Protein AF-A0A7Y3K4N2-F1 (afdb_monomer)

Sequence (250 aa):
MNIKLSQLIDRDLRQDAPDKVGKSSLRLAYEAMDRGELGEAKKIIEYARLEWQVVHDMYVNWSWSFFTYIATTYGEAELEKAMRSVLGSYYRARYDKVMAADIETQLQLTVEGLRGHLMGPRRQGEIEVTEEPDRYKLTLAPCGSGGVARQRVEGGHEPRPELFGYSQGPQSWTWGKARACYYCAHCAMVNEIMAIENYGHPMRVTEYPDNPNDPCVWYIYKDPKKIP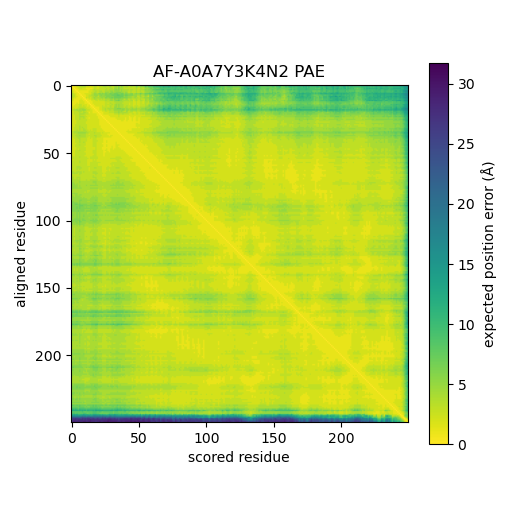AEYYHRVGKKAPPNAPGQEKTS

Mean predicted aligned error: 3.69 Å

pLDDT: mean 95.78, std 5.44, range [44.0, 98.81]

Secondary structure (DSSP, 8-state):
--EEEETTTTEEEE---HHHHTS-HHHHHHHHHHTT-HHHHHHHHHHHHHHHHHHHHHHHHHHHHHHHHHHHHH-HHHHHHHHHHHHHHHHHHHHHHHHTS-HHHHHHHHHHHHHTTT-STTSS---EEEE-SSEEEEEETT-TTHHHHHHHHHTT--S-GGGS-B-SS--GGGTT-TT-BTTTHHHIIIIIIHHHHHHSS-SSEEE--SSTTSPEEEEEESSGGGS-THHHHTTT-PPPTTSTT-----

Foldseek 3Di:
DDWDQDPVVRGIDDPDDPVPVPDQLQVVLVVCVVVVVNVVSVVSVVVNLVVLLVVLQVVLLVLQLVLLCCCVPPNPVSSVVVLCVPCVVCQCVPPVVLVPDALVSVVVVVLVVQCVLQFDPNSRSDWDWDDDPFKIKIWRQARSRVLVVCCCLVVVVDPCSSSWFFACAQALLQLRGGRHTSSCSSCSVRQAVVCCVPPVGGCWQWDDDPDSNGTIMIIHTNDRLAAAQSSQVSNPHGHDQNRPPRDNPD

Structure (mmCIF, N/CA/C/O backbone):
data_AF-A0A7Y3K4N2-F1
#
_entry.id   AF-A0A7Y3K4N2-F1
#
loop_
_atom_site.group_PDB
_atom_site.id
_atom_site.type_symbol
_atom_site.label_atom_id
_atom_site.label_alt_id
_atom_site.label_comp_id
_atom_site.label_asym_id
_atom_site.label_entity_id
_atom_site.label_seq_id
_atom_site.pdbx_PDB_ins_code
_atom_site.Cartn_x
_atom_site.Cartn_y
_atom_site.Cartn_z
_atom_site.occupancy
_atom_site.B_iso_or_equiv
_atom_site.auth_seq_id
_atom_site.auth_comp_id
_atom_site.auth_asym_id
_atom_site.auth_atom_id
_atom_site.pdbx_PDB_model_num
ATOM 1 N N . MET A 1 1 ? 20.332 -4.297 -23.825 1.00 87.44 1 MET A N 1
ATOM 2 C CA . MET A 1 1 ? 18.878 -4.042 -23.988 1.00 87.44 1 MET A CA 1
ATOM 3 C C . MET A 1 1 ? 18.684 -2.693 -24.678 1.00 87.44 1 MET A C 1
ATOM 5 O O . MET A 1 1 ? 19.385 -1.753 -24.328 1.00 87.44 1 MET A O 1
ATOM 9 N N . ASN A 1 2 ? 17.795 -2.567 -25.666 1.00 91.00 2 ASN A N 1
ATOM 10 C CA . ASN A 1 2 ? 17.572 -1.313 -26.396 1.00 91.00 2 ASN A CA 1
ATOM 11 C C . ASN A 1 2 ? 16.471 -0.469 -25.729 1.00 91.00 2 ASN A C 1
ATOM 13 O O . ASN A 1 2 ? 15.297 -0.596 -26.073 1.00 91.00 2 ASN A O 1
ATOM 17 N N . ILE A 1 3 ? 16.842 0.381 -24.767 1.00 89.75 3 ILE A N 1
ATOM 18 C CA . ILE A 1 3 ? 15.929 1.373 -24.171 1.00 89.75 3 ILE A CA 1
ATOM 19 C C . ILE A 1 3 ? 16.086 2.705 -24.898 1.00 89.75 3 ILE A C 1
ATOM 21 O O . ILE A 1 3 ? 17.206 3.200 -25.035 1.00 89.75 3 ILE A O 1
ATOM 25 N N . LYS A 1 4 ? 14.966 3.304 -25.303 1.00 92.06 4 LYS A N 1
ATOM 26 C CA . LYS A 1 4 ? 14.913 4.658 -25.861 1.00 92.06 4 LYS A CA 1
ATOM 27 C C . LYS A 1 4 ? 13.738 5.427 -25.266 1.00 92.06 4 LYS A C 1
ATOM 29 O O . LYS A 1 4 ? 12.693 4.830 -25.002 1.00 92.06 4 LYS A O 1
ATOM 34 N N . LEU A 1 5 ? 13.883 6.746 -25.146 1.00 91.69 5 LEU A N 1
ATOM 35 C CA . LEU A 1 5 ? 12.767 7.630 -24.824 1.00 91.69 5 LEU A CA 1
ATOM 36 C C . LEU A 1 5 ? 11.682 7.489 -25.900 1.00 91.69 5 LEU A C 1
ATOM 38 O O . LEU A 1 5 ? 11.940 7.680 -27.091 1.00 91.69 5 LEU A O 1
ATOM 42 N N . SER A 1 6 ? 10.470 7.140 -25.484 1.00 92.56 6 SER A N 1
ATOM 43 C CA . SER A 1 6 ? 9.310 7.064 -26.361 1.00 92.56 6 SER A CA 1
ATOM 44 C C . SER A 1 6 ? 8.526 8.365 -26.300 1.00 92.56 6 SER A C 1
ATOM 46 O O . SER A 1 6 ? 7.938 8.682 -25.272 1.00 92.56 6 SER A O 1
ATOM 48 N N . GLN A 1 7 ? 8.448 9.072 -27.428 1.00 94.00 7 GLN A N 1
ATOM 49 C CA . GLN A 1 7 ? 7.634 10.288 -27.565 1.00 94.00 7 GLN A CA 1
ATOM 50 C C . GLN A 1 7 ? 6.126 10.016 -27.397 1.00 94.00 7 GLN A C 1
ATOM 52 O O . GLN A 1 7 ? 5.364 10.927 -27.109 1.00 94.00 7 GLN A O 1
ATOM 57 N N . LEU A 1 8 ? 5.685 8.761 -27.569 1.00 90.44 8 LEU A N 1
ATOM 58 C CA . LEU A 1 8 ? 4.275 8.377 -27.447 1.00 90.44 8 LEU A CA 1
ATOM 59 C C . LEU A 1 8 ? 3.789 8.351 -25.993 1.00 90.44 8 LEU A C 1
ATOM 61 O O . LEU A 1 8 ? 2.638 8.670 -25.722 1.00 90.44 8 LEU A O 1
ATOM 65 N N . ILE A 1 9 ? 4.645 7.897 -25.078 1.00 87.69 9 ILE A N 1
ATOM 66 C CA . ILE A 1 9 ? 4.291 7.665 -23.667 1.00 87.69 9 ILE A CA 1
ATOM 67 C C . ILE A 1 9 ? 5.135 8.508 -22.707 1.00 87.69 9 ILE A C 1
ATOM 69 O O . ILE A 1 9 ? 5.075 8.284 -21.503 1.00 87.69 9 ILE A O 1
ATOM 73 N N . ASP A 1 10 ? 5.941 9.417 -23.261 1.00 87.38 10 ASP A N 1
ATOM 74 C CA . ASP A 1 10 ? 6.833 10.347 -22.564 1.00 87.38 10 ASP A CA 1
ATOM 75 C C . ASP A 1 10 ? 7.687 9.693 -21.464 1.00 87.38 10 ASP A C 1
ATOM 77 O O . ASP A 1 10 ? 7.844 10.186 -20.350 1.00 87.38 10 ASP A O 1
ATOM 81 N N . ARG A 1 11 ? 8.209 8.500 -21.767 1.00 87.69 11 ARG A N 1
ATOM 82 C CA . ARG A 1 11 ? 9.125 7.758 -20.894 1.00 87.69 11 ARG A CA 1
ATOM 83 C C . ARG A 1 11 ? 9.956 6.757 -21.675 1.00 87.69 11 ARG A C 1
ATOM 85 O O . ARG A 1 11 ? 9.657 6.431 -22.827 1.00 87.69 11 ARG A O 1
ATOM 92 N N . ASP A 1 12 ? 10.972 6.222 -21.015 1.00 89.81 12 ASP A N 1
ATOM 93 C CA . ASP A 1 12 ? 11.778 5.127 -21.537 1.00 89.81 12 ASP A CA 1
ATOM 94 C C . ASP A 1 12 ? 10.920 3.899 -21.876 1.00 89.81 12 ASP A C 1
ATOM 96 O O . ASP A 1 12 ? 10.087 3.437 -21.086 1.00 89.81 12 ASP A O 1
ATOM 100 N N . LEU A 1 13 ? 11.152 3.369 -23.076 1.00 92.19 13 LEU A N 1
ATOM 101 C CA . LEU A 1 13 ? 10.532 2.167 -23.611 1.00 92.19 13 LEU A CA 1
ATOM 102 C C . LEU A 1 13 ? 11.613 1.233 -24.146 1.00 92.19 13 LEU A C 1
ATOM 104 O O . LEU A 1 13 ? 12.496 1.626 -24.911 1.00 92.19 13 LEU A O 1
ATOM 108 N N . ARG A 1 14 ? 11.497 -0.038 -23.784 1.00 93.06 14 ARG A N 1
ATOM 109 C CA . ARG A 1 14 ? 12.273 -1.123 -24.365 1.00 93.06 14 ARG A CA 1
ATOM 110 C C . ARG A 1 14 ? 11.774 -1.419 -25.778 1.00 93.06 14 ARG A C 1
ATOM 112 O O . ARG A 1 14 ? 10.653 -1.873 -25.972 1.00 93.06 14 ARG A O 1
ATOM 119 N N . GLN A 1 15 ? 12.631 -1.155 -26.755 1.00 93.06 15 GLN A N 1
ATOM 120 C CA . GLN A 1 15 ? 12.375 -1.275 -28.192 1.00 93.06 15 GLN A CA 1
ATOM 121 C C . GLN A 1 15 ? 13.314 -2.318 -28.809 1.00 93.06 15 GLN A C 1
ATOM 123 O O . GLN A 1 15 ? 14.030 -2.060 -29.779 1.00 93.06 15 GLN A O 1
ATOM 128 N N . ASP A 1 16 ? 13.382 -3.487 -28.183 1.00 93.81 16 ASP A N 1
ATOM 129 C CA . ASP A 1 16 ? 14.158 -4.614 -28.693 1.00 93.81 16 ASP A CA 1
ATOM 130 C C . ASP A 1 16 ? 13.529 -5.200 -29.974 1.00 93.81 16 ASP A C 1
ATOM 132 O O . ASP A 1 16 ? 12.346 -5.003 -30.255 1.00 93.81 16 ASP A O 1
ATOM 136 N N . ALA A 1 17 ? 14.313 -5.967 -30.739 1.00 93.38 17 ALA A N 1
ATOM 137 C CA . ALA A 1 17 ? 13.801 -6.748 -31.866 1.00 93.38 17 ALA A CA 1
ATOM 138 C C . ALA A 1 17 ? 12.770 -7.805 -31.400 1.00 93.38 17 ALA A C 1
ATOM 140 O O . ALA A 1 17 ? 12.838 -8.242 -30.246 1.00 93.38 17 ALA A O 1
ATOM 141 N N . PRO A 1 18 ? 11.843 -8.265 -32.266 1.00 91.81 18 PRO A N 1
ATOM 142 C CA . PRO A 1 18 ? 10.775 -9.193 -31.877 1.00 91.81 18 PRO A CA 1
ATOM 143 C C . PRO A 1 18 ? 11.240 -10.479 -31.173 1.00 91.81 18 PRO A C 1
ATOM 145 O O . PRO A 1 18 ? 10.609 -10.920 -30.217 1.00 91.81 18 PRO A O 1
ATOM 148 N N . ASP A 1 19 ? 12.372 -11.057 -31.581 1.00 87.88 19 ASP A N 1
ATOM 149 C CA . ASP A 1 19 ? 12.941 -12.264 -30.962 1.00 87.88 19 ASP A CA 1
ATOM 150 C C . ASP A 1 19 ? 13.551 -12.003 -29.571 1.00 87.88 19 ASP A C 1
ATOM 152 O O . ASP A 1 19 ? 13.779 -12.931 -28.794 1.00 87.88 19 ASP A O 1
ATOM 156 N N . LYS A 1 20 ? 13.828 -10.736 -29.245 1.00 89.94 20 LYS A N 1
ATOM 157 C CA . LYS A 1 20 ? 14.421 -10.306 -27.973 1.00 89.94 20 LYS A CA 1
ATOM 158 C C . LYS A 1 20 ? 13.399 -9.698 -27.023 1.00 89.94 20 LYS A C 1
ATOM 160 O O . LYS A 1 20 ? 13.517 -9.911 -25.818 1.00 89.94 20 LYS A O 1
ATOM 165 N N . VAL A 1 21 ? 12.397 -8.978 -27.529 1.00 92.75 21 VAL A N 1
ATOM 166 C CA . VAL A 1 21 ? 11.427 -8.247 -26.696 1.00 92.75 21 VAL A CA 1
ATOM 167 C C . VAL A 1 21 ? 10.593 -9.183 -25.814 1.00 92.75 21 VAL A C 1
ATOM 169 O O . VAL A 1 21 ? 10.279 -8.829 -24.684 1.00 92.75 21 VAL A O 1
ATOM 172 N N . GLY A 1 22 ? 10.321 -10.413 -26.272 1.00 92.44 22 GLY A N 1
ATOM 173 C CA . GLY A 1 22 ? 9.600 -11.427 -25.491 1.00 92.44 22 GLY A CA 1
ATOM 174 C C . GLY A 1 22 ? 10.392 -12.020 -24.319 1.00 92.44 22 GLY A C 1
ATOM 175 O O . GLY A 1 22 ? 9.819 -12.656 -23.437 1.00 92.44 22 GLY A O 1
ATOM 176 N N . LYS A 1 23 ? 11.712 -11.816 -24.270 1.00 94.56 23 LYS A N 1
ATOM 177 C CA . LYS A 1 23 ? 12.545 -12.258 -23.148 1.00 94.56 23 LYS A CA 1
ATOM 178 C C . LYS A 1 23 ? 12.407 -11.273 -21.994 1.00 94.56 23 LYS A C 1
ATOM 180 O O . LYS A 1 23 ? 12.576 -10.076 -22.207 1.00 94.56 23 LYS A O 1
ATOM 185 N N . SER A 1 24 ? 12.131 -11.748 -20.780 1.00 95.00 24 SER A N 1
ATOM 186 C CA . SER A 1 24 ? 11.904 -10.859 -19.634 1.00 95.00 24 SER A CA 1
ATOM 187 C C . SER A 1 24 ? 13.135 -10.011 -19.295 1.00 95.00 24 SER A C 1
ATOM 189 O O . SER A 1 24 ? 14.277 -10.465 -19.411 1.00 95.00 24 SER A O 1
ATOM 191 N N . SER A 1 25 ? 12.899 -8.784 -18.827 1.00 96.12 25 SER A N 1
ATOM 192 C CA . SER A 1 25 ? 13.962 -7.869 -18.397 1.00 96.12 25 SER A CA 1
ATOM 193 C C . SER A 1 25 ? 14.797 -8.489 -17.267 1.00 96.12 25 SER A C 1
ATOM 195 O O . SER A 1 25 ? 16.021 -8.477 -17.333 1.00 96.12 25 SER A O 1
ATOM 197 N N . LEU A 1 26 ? 14.174 -9.177 -16.300 1.00 95.88 26 LEU A N 1
ATOM 198 C CA . LEU A 1 26 ? 14.904 -9.907 -15.250 1.00 95.88 26 LEU A CA 1
ATOM 199 C C . LEU A 1 26 ? 15.864 -10.966 -15.809 1.00 95.88 26 LEU A C 1
ATOM 201 O O . LEU A 1 26 ? 17.001 -11.069 -15.353 1.00 95.88 26 LEU A O 1
ATOM 205 N N . ARG A 1 27 ? 15.454 -11.726 -16.835 1.00 96.31 27 ARG A N 1
ATOM 206 C CA . ARG A 1 27 ? 16.342 -12.720 -17.450 1.00 96.31 27 ARG A CA 1
ATOM 207 C C . ARG A 1 27 ? 17.532 -12.057 -18.142 1.00 96.31 27 ARG A C 1
ATOM 209 O O . ARG A 1 27 ? 18.643 -12.568 -18.040 1.00 96.31 27 ARG A O 1
ATOM 216 N N . LEU A 1 28 ? 17.312 -10.934 -18.826 1.00 95.81 28 LEU A N 1
ATOM 217 C CA . LEU A 1 28 ? 18.399 -10.163 -19.432 1.00 95.81 28 LEU A CA 1
ATOM 218 C C . LEU A 1 28 ? 19.368 -9.610 -18.382 1.00 95.81 28 LEU A C 1
ATOM 220 O O . LEU A 1 28 ? 20.573 -9.600 -18.629 1.00 95.81 28 LEU A O 1
ATOM 224 N N . ALA A 1 29 ? 18.865 -9.187 -17.218 1.00 96.88 29 ALA A N 1
ATOM 225 C CA . ALA A 1 29 ? 19.705 -8.728 -16.118 1.00 96.88 29 ALA A CA 1
ATOM 226 C C . ALA A 1 29 ? 20.628 -9.842 -15.616 1.00 96.88 29 ALA A C 1
ATOM 228 O O . ALA A 1 29 ? 21.828 -9.612 -15.498 1.00 96.88 29 ALA A O 1
ATOM 229 N N . TYR A 1 30 ? 20.099 -11.049 -15.382 1.00 97.94 30 TYR A N 1
ATOM 230 C CA . TYR A 1 30 ? 20.921 -12.193 -14.973 1.00 97.94 30 TYR A CA 1
ATOM 231 C C . TYR A 1 30 ? 21.991 -12.527 -16.010 1.00 97.94 30 TYR A C 1
ATOM 233 O O . TYR A 1 30 ? 23.150 -12.694 -15.663 1.00 97.94 30 TYR A O 1
ATOM 241 N N . GLU A 1 31 ? 21.650 -12.512 -17.297 1.00 97.19 31 GLU A N 1
ATOM 242 C CA . GLU A 1 31 ? 22.637 -12.778 -18.346 1.00 97.19 31 GLU A CA 1
ATOM 243 C C . GLU A 1 31 ? 23.721 -11.703 -18.439 1.00 97.19 31 GLU A C 1
ATOM 245 O O . GLU A 1 31 ? 24.859 -12.013 -18.780 1.00 97.19 31 GLU A O 1
ATOM 250 N N . ALA A 1 32 ? 23.389 -10.440 -18.162 1.00 97.44 32 ALA A N 1
ATOM 251 C CA . ALA A 1 32 ? 24.389 -9.384 -18.044 1.00 97.44 32 ALA A CA 1
ATOM 252 C C . ALA A 1 32 ? 25.310 -9.621 -16.832 1.00 97.44 32 ALA A C 1
ATOM 254 O O . ALA A 1 32 ? 26.520 -9.446 -16.955 1.00 97.44 32 ALA A O 1
ATOM 255 N N . MET A 1 33 ? 24.775 -10.085 -15.694 1.00 98.25 33 MET A N 1
ATOM 256 C CA . MET A 1 33 ? 25.588 -10.468 -14.528 1.00 98.25 33 MET A CA 1
ATOM 257 C C . MET A 1 33 ? 26.526 -11.633 -14.846 1.00 98.25 33 MET A C 1
ATOM 259 O O . MET A 1 33 ? 27.709 -11.549 -14.526 1.00 98.25 33 MET A O 1
ATOM 263 N N . ASP A 1 34 ? 26.028 -12.666 -15.528 1.00 98.38 34 ASP A N 1
ATOM 264 C CA . ASP A 1 34 ? 26.814 -13.842 -15.923 1.00 98.38 34 ASP A CA 1
ATOM 265 C C . ASP A 1 34 ? 27.989 -13.464 -16.844 1.00 98.38 34 ASP A C 1
ATOM 267 O O . ASP A 1 34 ? 29.046 -14.091 -16.801 1.00 98.38 34 ASP A O 1
ATOM 271 N N . ARG A 1 35 ? 27.836 -12.406 -17.655 1.00 98.06 35 ARG A N 1
ATOM 272 C CA . ARG A 1 35 ? 28.911 -11.836 -18.490 1.00 98.06 35 ARG A CA 1
ATOM 273 C C . ARG A 1 35 ? 29.829 -10.851 -17.753 1.00 98.06 35 ARG A C 1
ATOM 275 O O . ARG A 1 35 ? 30.768 -10.339 -18.354 1.00 98.06 35 ARG A O 1
ATOM 282 N N . GLY A 1 36 ? 29.568 -10.549 -16.481 1.00 98.19 36 GLY A N 1
ATOM 283 C CA . GLY A 1 36 ? 30.303 -9.541 -15.706 1.00 98.19 36 GLY A CA 1
ATOM 284 C C . GLY A 1 36 ? 29.931 -8.086 -16.034 1.00 98.19 36 GLY A C 1
ATOM 285 O O . GLY A 1 36 ? 30.573 -7.154 -15.552 1.00 98.19 36 GLY A O 1
ATOM 286 N N . GLU A 1 37 ? 28.874 -7.856 -16.813 1.00 98.06 37 GLU A N 1
ATOM 287 C CA . GLU A 1 37 ? 28.403 -6.534 -17.247 1.00 98.06 37 GLU A CA 1
ATOM 288 C C . GLU A 1 37 ? 27.512 -5.877 -16.173 1.00 98.06 37 GLU A C 1
ATOM 290 O O . GLU A 1 37 ? 26.334 -5.582 -16.384 1.00 98.06 37 GLU A O 1
ATOM 295 N N . LEU A 1 38 ? 28.068 -5.633 -14.983 1.00 97.38 38 LEU A N 1
ATOM 296 C CA . LEU A 1 38 ? 27.296 -5.192 -13.810 1.00 97.38 38 LEU A CA 1
ATOM 297 C C . LEU A 1 38 ? 26.569 -3.850 -14.005 1.00 97.38 38 LEU A C 1
ATOM 299 O O . LEU A 1 38 ? 25.493 -3.646 -13.442 1.00 97.38 38 LEU A O 1
ATOM 303 N N . GLY A 1 39 ? 27.141 -2.930 -14.788 1.00 96.94 39 GLY A N 1
ATOM 304 C CA . GLY A 1 39 ? 26.506 -1.644 -15.099 1.00 96.94 39 GLY A CA 1
ATOM 305 C C . GLY A 1 39 ? 25.221 -1.809 -15.915 1.00 96.94 39 GLY A C 1
ATOM 306 O O . GLY A 1 39 ? 24.189 -1.234 -15.568 1.00 96.94 39 GLY A O 1
ATOM 307 N N . GLU A 1 40 ? 25.264 -2.657 -16.946 1.00 94.88 40 GLU A N 1
ATOM 308 C CA . GLU A 1 40 ? 24.093 -2.998 -17.763 1.00 94.88 40 GLU A CA 1
ATOM 309 C C . GLU A 1 40 ? 23.068 -3.776 -16.928 1.00 94.88 40 GLU A C 1
ATOM 311 O O . GLU A 1 40 ? 21.882 -3.450 -16.955 1.00 94.88 40 GLU A O 1
ATOM 316 N N . ALA A 1 41 ? 23.510 -4.730 -16.100 1.00 97.19 41 ALA A N 1
ATOM 317 C CA . ALA A 1 41 ? 22.622 -5.474 -15.207 1.00 97.19 41 ALA A CA 1
ATOM 318 C C . ALA A 1 41 ? 21.821 -4.548 -14.273 1.00 97.19 41 ALA A C 1
ATOM 320 O O . ALA A 1 41 ? 20.602 -4.683 -14.179 1.00 97.19 41 ALA A O 1
ATOM 321 N N . LYS A 1 42 ? 22.473 -3.566 -13.630 1.00 96.44 42 LYS A N 1
ATOM 322 C CA . LYS A 1 42 ? 21.798 -2.577 -12.766 1.00 96.44 42 LYS A CA 1
ATOM 323 C C . LYS A 1 42 ? 20.750 -1.766 -13.530 1.00 96.44 42 LYS A C 1
ATOM 325 O O . LYS A 1 42 ? 19.640 -1.591 -13.031 1.00 96.44 42 LYS A O 1
ATOM 330 N N . LYS A 1 43 ? 21.075 -1.316 -14.747 1.00 94.12 43 LYS A N 1
ATOM 331 C CA . LYS A 1 43 ? 20.138 -0.585 -15.613 1.00 94.12 43 LYS A CA 1
ATOM 332 C C . LYS A 1 43 ? 18.928 -1.445 -15.991 1.00 94.12 43 LYS A C 1
ATOM 334 O O . LYS A 1 43 ? 17.800 -0.963 -15.940 1.00 94.12 43 LYS A O 1
ATOM 339 N N . ILE A 1 44 ? 19.149 -2.715 -16.342 1.00 95.56 44 ILE A N 1
ATOM 340 C CA . ILE A 1 44 ? 18.068 -3.647 -16.687 1.00 95.56 44 ILE A CA 1
ATOM 341 C C . ILE A 1 44 ? 17.167 -3.929 -15.475 1.00 95.56 44 ILE A C 1
ATOM 343 O O . ILE A 1 44 ? 15.948 -3.954 -15.630 1.00 95.56 44 ILE A O 1
ATOM 347 N N . ILE A 1 45 ? 17.731 -4.118 -14.277 1.00 95.94 45 ILE A N 1
ATOM 348 C CA . ILE A 1 45 ? 16.947 -4.352 -13.050 1.00 95.94 45 ILE A CA 1
ATOM 349 C C . ILE A 1 45 ? 16.040 -3.162 -12.746 1.00 95.94 45 ILE A C 1
ATOM 351 O O . ILE A 1 45 ? 14.856 -3.353 -12.473 1.00 95.94 45 ILE A O 1
ATOM 355 N N . GLU A 1 46 ? 16.568 -1.941 -12.822 1.00 94.62 46 GLU A N 1
ATOM 356 C CA . GLU A 1 46 ? 15.761 -0.743 -12.583 1.00 94.62 46 GLU A CA 1
ATOM 357 C C . GLU A 1 46 ? 14.648 -0.602 -13.629 1.00 94.62 46 GLU A C 1
ATOM 359 O O . GLU A 1 46 ? 13.506 -0.302 -13.287 1.00 94.62 46 GLU A O 1
ATOM 364 N N . TYR A 1 47 ? 14.932 -0.916 -14.895 1.00 94.56 47 TYR A N 1
ATOM 365 C CA . TYR A 1 47 ? 13.897 -0.942 -15.925 1.00 94.56 47 TYR A CA 1
ATOM 366 C C . TYR A 1 47 ? 12.824 -2.011 -15.649 1.00 94.56 47 TYR A C 1
ATOM 368 O O . TYR A 1 47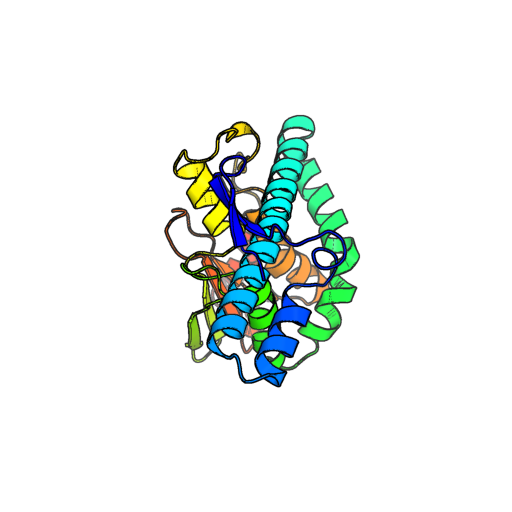 ? 11.636 -1.726 -15.771 1.00 94.56 47 TYR A O 1
ATOM 376 N N . ALA A 1 48 ? 13.208 -3.210 -15.197 1.00 95.25 48 ALA A N 1
ATOM 377 C CA . ALA A 1 48 ? 12.257 -4.251 -14.800 1.00 95.25 48 ALA A CA 1
ATOM 378 C C . ALA A 1 48 ? 11.353 -3.798 -13.635 1.00 95.25 48 ALA A C 1
ATOM 380 O O . ALA A 1 48 ? 10.155 -4.086 -13.623 1.00 95.25 48 ALA A O 1
ATOM 381 N N . ARG A 1 49 ? 11.902 -3.046 -12.671 1.00 95.25 49 ARG A N 1
ATOM 382 C CA . ARG A 1 49 ? 11.124 -2.431 -11.586 1.00 95.25 49 ARG A CA 1
ATOM 383 C C . ARG A 1 49 ? 10.145 -1.377 -12.117 1.00 95.25 49 ARG A C 1
ATOM 385 O O . ARG A 1 49 ? 9.004 -1.340 -11.668 1.00 95.25 49 ARG A O 1
ATOM 392 N N . LEU A 1 50 ? 10.550 -0.554 -13.087 1.00 93.62 50 LEU A N 1
ATOM 393 C CA . LEU A 1 50 ? 9.661 0.417 -13.743 1.00 93.62 50 LEU A CA 1
ATOM 394 C C . LEU A 1 50 ? 8.522 -0.266 -14.518 1.00 93.62 50 LEU A C 1
ATOM 396 O O . LEU A 1 50 ? 7.381 0.185 -14.437 1.00 93.62 50 LEU A O 1
ATOM 400 N N . GLU A 1 51 ? 8.794 -1.370 -15.222 1.00 94.06 51 GLU A N 1
ATOM 401 C CA . GLU A 1 51 ? 7.753 -2.187 -15.869 1.00 94.06 51 GLU A CA 1
ATOM 402 C C . GLU A 1 51 ? 6.726 -2.689 -14.849 1.00 94.06 51 GLU A C 1
ATOM 404 O O . GLU A 1 51 ? 5.517 -2.571 -15.063 1.00 94.06 51 GLU A O 1
ATOM 409 N N . TRP A 1 52 ? 7.203 -3.193 -13.710 1.00 95.69 52 TRP A N 1
ATOM 410 C CA . TRP A 1 52 ? 6.345 -3.607 -12.606 1.00 95.69 52 TRP A CA 1
ATOM 411 C C . TRP A 1 52 ? 5.533 -2.443 -12.029 1.00 95.69 52 TRP A C 1
ATOM 413 O O . TRP A 1 52 ? 4.325 -2.593 -11.837 1.00 95.69 52 TRP A O 1
ATOM 423 N N . GLN A 1 53 ? 6.149 -1.277 -11.815 1.00 95.94 53 GLN A N 1
ATOM 424 C CA . GLN A 1 53 ? 5.465 -0.088 -11.309 1.00 95.94 53 GLN A CA 1
ATOM 425 C C . GLN A 1 53 ? 4.288 0.328 -12.192 1.00 95.94 53 GLN A C 1
ATOM 427 O O . GLN A 1 53 ? 3.221 0.630 -11.665 1.00 95.94 53 GLN A O 1
ATOM 432 N N . VAL A 1 54 ? 4.441 0.292 -13.520 1.00 93.75 54 VAL A N 1
ATOM 433 C CA . VAL A 1 54 ? 3.351 0.627 -14.453 1.00 93.75 54 VAL A CA 1
ATOM 434 C C . VAL A 1 54 ? 2.136 -0.272 -14.225 1.00 93.75 54 VAL A C 1
ATOM 436 O O . VAL A 1 54 ? 1.012 0.215 -14.103 1.00 93.75 54 VAL A O 1
ATOM 439 N N . VAL A 1 55 ? 2.356 -1.585 -14.144 1.00 96.19 55 VAL A N 1
ATOM 440 C CA . VAL A 1 55 ? 1.273 -2.555 -13.943 1.00 96.19 55 VAL A CA 1
ATOM 441 C C . VAL A 1 55 ? 0.671 -2.412 -12.544 1.00 96.19 55 VAL A C 1
ATOM 443 O O . VAL A 1 55 ? -0.549 -2.384 -12.404 1.00 96.19 55 VAL A O 1
ATOM 446 N N . HIS A 1 56 ? 1.509 -2.272 -11.516 1.00 97.88 56 HIS A N 1
ATOM 447 C CA . HIS A 1 56 ? 1.077 -2.053 -10.138 1.00 97.88 56 HIS A CA 1
ATOM 448 C C . HIS A 1 56 ? 0.162 -0.824 -10.020 1.00 97.88 56 HIS A C 1
ATOM 450 O O . HIS A 1 56 ? -0.952 -0.932 -9.508 1.00 97.88 56 HIS A O 1
ATOM 456 N N . ASP A 1 57 ? 0.591 0.327 -10.542 1.00 97.12 57 ASP A N 1
ATOM 457 C CA . ASP A 1 57 ? -0.154 1.585 -10.427 1.00 97.12 57 ASP A CA 1
ATOM 458 C C . ASP A 1 57 ? -1.460 1.536 -11.231 1.00 97.12 57 ASP A C 1
ATOM 460 O O . ASP A 1 57 ? -2.482 2.074 -10.797 1.00 97.12 57 ASP A O 1
ATOM 464 N N . MET A 1 58 ? -1.479 0.804 -12.350 1.00 96.50 58 MET A N 1
ATOM 465 C CA . MET A 1 58 ? -2.710 0.509 -13.083 1.00 96.50 58 MET A CA 1
ATOM 466 C C . MET A 1 58 ? -3.708 -0.284 -12.229 1.00 96.50 58 MET A C 1
ATOM 468 O O . MET A 1 58 ? -4.884 0.071 -12.208 1.00 96.50 58 MET A O 1
ATOM 472 N N . TYR A 1 59 ? -3.267 -1.305 -11.487 1.00 98.00 59 TYR A N 1
ATOM 473 C CA . TYR A 1 59 ? -4.148 -2.076 -10.599 1.00 98.00 59 TYR A CA 1
ATOM 474 C C . TYR A 1 59 ? -4.645 -1.267 -9.396 1.00 98.00 59 TYR A C 1
ATOM 476 O O . TYR A 1 59 ? -5.806 -1.416 -9.008 1.00 98.00 59 TYR A O 1
ATOM 484 N N . VAL A 1 60 ? -3.816 -0.379 -8.837 1.00 98.06 60 VAL A N 1
ATOM 485 C CA . VAL A 1 60 ? -4.240 0.568 -7.789 1.00 98.06 60 VAL A CA 1
ATOM 486 C C . VAL A 1 60 ? -5.352 1.475 -8.320 1.00 98.06 60 VAL A C 1
ATOM 488 O O . VAL A 1 60 ? -6.419 1.575 -7.713 1.00 98.06 60 VAL A O 1
ATOM 491 N N . ASN A 1 61 ? -5.140 2.079 -9.491 1.00 97.75 61 ASN A N 1
ATOM 492 C CA . ASN A 1 61 ? -6.113 2.972 -10.121 1.00 97.75 61 ASN A CA 1
ATOM 493 C C . ASN A 1 61 ? -7.399 2.247 -10.515 1.00 97.75 61 ASN A C 1
ATOM 495 O O . ASN A 1 61 ? -8.500 2.760 -10.308 1.00 97.75 61 ASN A O 1
ATOM 499 N N . TRP A 1 62 ? -7.270 1.042 -11.061 1.00 98.25 62 TRP A N 1
ATOM 500 C CA . TRP A 1 62 ? -8.409 0.212 -11.419 1.00 98.25 62 TRP A CA 1
ATOM 501 C C . TRP A 1 62 ? -9.240 -0.146 -10.187 1.00 98.25 62 TRP A C 1
ATOM 503 O O . TRP A 1 62 ? -10.450 0.049 -10.194 1.00 98.25 62 TRP A O 1
ATOM 513 N N . SER A 1 63 ? -8.598 -0.553 -9.092 1.00 98.06 63 SER A N 1
ATOM 514 C CA . SER A 1 63 ? -9.293 -0.863 -7.838 1.00 98.06 63 SER A CA 1
ATOM 515 C C . SER A 1 63 ? -10.014 0.363 -7.268 1.00 98.06 63 SER A C 1
ATOM 517 O O . SER A 1 63 ? -11.183 0.276 -6.900 1.00 98.06 63 SER A O 1
ATOM 519 N N . TRP A 1 64 ? -9.354 1.527 -7.239 1.00 98.44 64 TRP A N 1
ATOM 520 C CA . TRP A 1 64 ? -9.977 2.759 -6.748 1.00 98.44 64 TRP A CA 1
ATOM 521 C C . TRP A 1 64 ? -11.164 3.183 -7.618 1.00 98.44 64 TRP A C 1
ATOM 523 O O . TRP A 1 64 ? -12.244 3.468 -7.099 1.00 98.44 64 TRP A O 1
ATOM 533 N N . SER A 1 65 ? -11.004 3.179 -8.940 1.00 98.50 65 SER A N 1
ATOM 534 C CA . SER A 1 65 ? -12.095 3.537 -9.851 1.00 98.50 65 SER A CA 1
ATOM 535 C C . SER A 1 65 ? -13.267 2.567 -9.779 1.00 98.50 65 SER A C 1
ATOM 537 O O . SER A 1 65 ? -14.416 3.002 -9.805 1.00 98.50 65 SER A O 1
ATOM 539 N N . PHE A 1 66 ? -13.008 1.275 -9.572 1.00 98.38 66 PHE A N 1
ATOM 540 C CA . PHE A 1 66 ? -14.063 0.288 -9.379 1.00 98.38 66 PHE A CA 1
ATOM 541 C C . PHE A 1 66 ? -14.838 0.525 -8.077 1.00 98.38 66 PHE A C 1
ATOM 543 O O . PHE A 1 66 ? -16.068 0.539 -8.084 1.00 98.38 66 PHE A O 1
ATOM 550 N N . PHE A 1 67 ? -14.143 0.801 -6.970 1.00 98.38 67 PHE A N 1
ATOM 551 C CA . PHE A 1 67 ? -14.800 1.164 -5.712 1.00 98.38 67 PHE A CA 1
ATOM 552 C C . PHE A 1 67 ? -15.590 2.468 -5.821 1.00 98.38 67 PHE A C 1
ATOM 554 O O . PHE A 1 67 ? -16.708 2.552 -5.318 1.00 98.38 67 PHE A O 1
ATOM 561 N N . THR A 1 68 ? -15.046 3.455 -6.533 1.00 98.62 68 THR A N 1
ATOM 562 C CA . THR A 1 68 ? -15.737 4.717 -6.818 1.00 98.62 68 THR A CA 1
ATOM 563 C C . THR A 1 68 ? -17.015 4.469 -7.601 1.00 98.62 68 THR A C 1
ATOM 565 O O . THR A 1 68 ? -18.064 4.941 -7.184 1.00 98.62 68 THR A O 1
ATOM 568 N N . TYR A 1 69 ? -16.950 3.682 -8.675 1.00 98.69 69 TYR A N 1
ATOM 569 C CA . TYR A 1 69 ? -18.114 3.321 -9.480 1.00 98.69 69 TYR A CA 1
ATOM 570 C C . TYR A 1 69 ? -19.205 2.642 -8.648 1.00 98.69 69 TYR A C 1
ATOM 572 O O . TYR A 1 69 ? -20.379 2.988 -8.775 1.00 98.69 69 TYR A O 1
ATOM 580 N N . ILE A 1 70 ? -18.835 1.702 -7.770 1.00 98.56 70 ILE A N 1
ATOM 581 C CA . ILE A 1 70 ? -19.809 1.033 -6.901 1.00 98.56 70 ILE A CA 1
ATOM 582 C C . ILE A 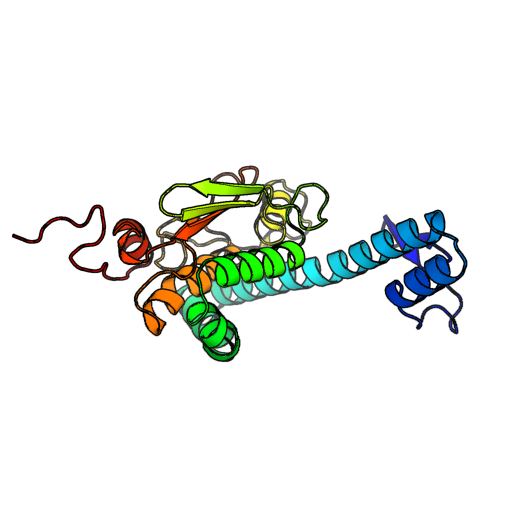1 70 ? -20.455 2.043 -5.951 1.00 98.56 70 ILE A C 1
ATOM 584 O O . ILE A 1 70 ? -21.679 2.095 -5.865 1.00 98.56 70 ILE A O 1
ATOM 588 N N . ALA A 1 71 ? -19.654 2.874 -5.280 1.00 98.25 71 ALA A N 1
ATOM 589 C CA . ALA A 1 71 ? -20.170 3.855 -4.334 1.00 98.25 71 ALA A CA 1
ATOM 590 C C . ALA A 1 71 ? -21.074 4.902 -4.996 1.00 98.25 71 ALA A C 1
ATOM 592 O O . ALA A 1 71 ? -22.094 5.273 -4.423 1.00 98.25 71 ALA A O 1
ATOM 593 N N . THR A 1 72 ? -20.732 5.375 -6.196 1.00 98.06 72 THR A N 1
ATOM 594 C CA . THR A 1 72 ? -21.524 6.391 -6.905 1.00 98.06 72 THR A CA 1
ATOM 595 C C . THR A 1 72 ? -22.794 5.819 -7.525 1.00 98.06 72 THR A C 1
ATOM 597 O O . THR A 1 72 ? -23.804 6.514 -7.571 1.00 98.06 72 THR A O 1
ATOM 600 N N . THR A 1 73 ? -22.764 4.565 -7.982 1.00 98.50 73 THR A N 1
ATOM 601 C CA . THR A 1 73 ? -23.899 3.935 -8.677 1.00 98.50 73 THR A CA 1
ATOM 602 C C . THR A 1 73 ? -24.870 3.262 -7.709 1.00 98.50 73 THR A C 1
ATOM 604 O O . THR A 1 73 ? -26.080 3.314 -7.913 1.00 98.50 73 THR A O 1
ATOM 607 N N . TYR A 1 74 ? -24.349 2.631 -6.655 1.00 98.44 74 TYR A N 1
ATOM 608 C CA . TYR A 1 74 ? -25.117 1.770 -5.749 1.00 98.44 74 TYR A CA 1
ATOM 609 C C . TYR A 1 74 ? -25.046 2.202 -4.277 1.00 98.44 74 TYR A C 1
ATOM 611 O O . TYR A 1 74 ? -25.743 1.638 -3.436 1.00 98.44 74 TYR A O 1
ATOM 619 N N . GLY A 1 75 ? -24.238 3.213 -3.953 1.00 98.25 75 GLY A N 1
ATOM 620 C CA . GLY A 1 75 ? -24.068 3.719 -2.595 1.00 98.25 75 GLY A CA 1
ATOM 621 C C . GLY A 1 75 ? -22.970 3.012 -1.794 1.00 98.25 75 GLY A C 1
ATOM 622 O O . GLY A 1 75 ? -22.508 1.914 -2.106 1.00 98.25 75 GLY A O 1
ATOM 623 N N . GLU A 1 76 ? -22.559 3.659 -0.704 1.00 98.06 76 GLU A N 1
ATOM 624 C CA . GLU A 1 76 ? -21.482 3.200 0.185 1.00 98.06 76 GLU A CA 1
ATOM 625 C C . GLU A 1 76 ? -21.779 1.866 0.890 1.00 98.06 76 GLU A C 1
ATOM 627 O O . GLU A 1 76 ? -20.861 1.093 1.159 1.00 98.06 76 GLU A O 1
ATOM 632 N N . ALA A 1 77 ? -23.054 1.560 1.148 1.00 97.69 77 ALA A N 1
ATOM 633 C CA . ALA A 1 77 ? -23.452 0.285 1.746 1.00 97.69 77 ALA A CA 1
ATOM 634 C C . ALA A 1 77 ? -23.169 -0.905 0.810 1.00 97.69 77 ALA A C 1
ATOM 636 O O . ALA A 1 77 ? -22.714 -1.958 1.258 1.00 97.69 77 ALA A O 1
ATOM 637 N N . GLU A 1 78 ? -23.395 -0.738 -0.497 1.00 98.38 78 GLU A N 1
ATOM 638 C CA . GLU A 1 78 ? -23.059 -1.761 -1.492 1.00 98.38 78 GLU A CA 1
ATOM 639 C C . GLU A 1 78 ? -21.549 -1.835 -1.736 1.00 98.38 78 GLU A C 1
ATOM 641 O O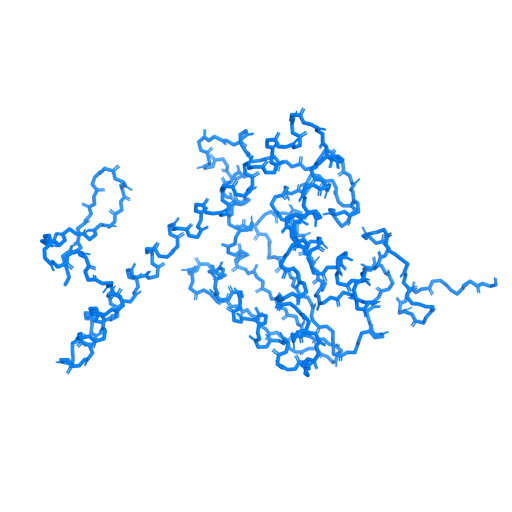 . GLU A 1 78 ? -21.015 -2.929 -1.932 1.00 98.38 78 GLU A O 1
ATOM 646 N N . LEU A 1 79 ? -20.829 -0.711 -1.624 1.00 98.19 79 LEU A N 1
ATOM 647 C CA . LEU A 1 79 ? -19.365 -0.727 -1.622 1.00 98.19 79 LEU A CA 1
ATOM 648 C C . LEU A 1 79 ? -18.813 -1.570 -0.464 1.00 98.19 79 LEU A C 1
ATOM 650 O O . LEU A 1 79 ? -17.943 -2.410 -0.695 1.00 98.19 79 LEU A O 1
ATOM 654 N N . GLU A 1 80 ? -19.316 -1.399 0.762 1.00 97.94 80 GLU A N 1
ATOM 655 C CA . GLU A 1 80 ? -18.863 -2.207 1.900 1.00 97.94 80 GLU A CA 1
ATOM 656 C C . GLU A 1 80 ? -19.105 -3.702 1.652 1.00 97.94 80 GLU A C 1
ATOM 658 O O . GLU A 1 80 ? -18.202 -4.519 1.854 1.00 97.94 80 GLU A O 1
ATOM 663 N N . LYS A 1 81 ? -20.297 -4.076 1.168 1.00 98.19 81 LYS A N 1
ATOM 664 C CA . LYS A 1 81 ? -20.616 -5.470 0.815 1.00 98.19 81 LYS A CA 1
ATOM 665 C C . LYS A 1 81 ? -19.658 -6.016 -0.243 1.00 98.19 81 LYS A C 1
ATOM 667 O O . LYS A 1 81 ? -19.154 -7.131 -0.090 1.00 98.19 81 LYS A O 1
ATOM 672 N N . ALA A 1 82 ? -19.365 -5.231 -1.279 1.00 97.62 82 ALA A N 1
ATOM 673 C CA . ALA A 1 82 ? -18.423 -5.610 -2.325 1.00 97.62 82 ALA A CA 1
ATOM 674 C C . ALA A 1 82 ? -17.005 -5.805 -1.770 1.00 97.62 82 ALA A C 1
ATOM 676 O O . ALA A 1 82 ? -16.390 -6.840 -2.030 1.00 97.62 82 ALA A O 1
ATOM 677 N N . MET A 1 83 ? -16.504 -4.872 -0.950 1.00 97.31 83 MET A N 1
ATOM 678 C CA . MET A 1 83 ? -15.210 -5.015 -0.272 1.00 97.31 83 MET A CA 1
ATOM 679 C C . MET A 1 83 ? -15.172 -6.283 0.578 1.00 97.31 83 MET A C 1
ATOM 681 O O . MET A 1 83 ? -14.219 -7.053 0.485 1.00 97.31 83 MET A O 1
ATOM 685 N N . ARG A 1 84 ? -16.221 -6.542 1.367 1.00 96.94 84 ARG A N 1
ATOM 686 C CA . ARG A 1 84 ? -16.305 -7.747 2.197 1.00 96.94 84 ARG A CA 1
ATOM 687 C C . ARG A 1 84 ? -16.248 -9.022 1.370 1.00 96.94 84 ARG A C 1
ATOM 689 O O . ARG A 1 84 ? -15.487 -9.924 1.705 1.00 96.94 84 ARG A O 1
ATOM 696 N N . SER A 1 85 ? -17.006 -9.082 0.281 1.00 96.94 85 SER A N 1
ATOM 697 C CA . SER A 1 85 ? -17.036 -10.252 -0.594 1.00 96.94 85 SER A CA 1
ATOM 698 C C . SER A 1 85 ? -15.694 -10.480 -1.291 1.00 96.94 85 SER A C 1
ATOM 700 O O . SER A 1 85 ? -15.161 -11.586 -1.255 1.00 96.94 85 SER A O 1
ATOM 702 N N . VAL A 1 86 ? -15.139 -9.446 -1.927 1.00 95.56 86 VAL A N 1
ATOM 703 C CA . VAL A 1 86 ? -13.934 -9.566 -2.763 1.00 95.56 86 VAL A CA 1
ATOM 704 C C . VAL A 1 86 ? -12.680 -9.752 -1.914 1.00 95.56 86 VAL A C 1
ATOM 706 O O . VAL A 1 86 ? -11.861 -10.614 -2.209 1.00 95.56 86 VAL A O 1
ATOM 709 N N . LEU A 1 87 ? -12.519 -8.974 -0.841 1.00 95.31 87 LEU A N 1
ATOM 710 C CA . LEU A 1 87 ? -11.353 -9.094 0.039 1.00 95.31 87 LEU A CA 1
ATOM 711 C C . LEU A 1 87 ? -11.459 -10.354 0.909 1.00 95.31 87 LEU A C 1
ATOM 713 O O . LEU A 1 87 ? -10.452 -11.004 1.185 1.00 95.31 87 LEU A O 1
ATOM 717 N N . GLY A 1 88 ? -12.684 -10.737 1.286 1.00 95.25 88 GLY A N 1
ATOM 718 C CA . GLY A 1 88 ? -12.972 -11.944 2.055 1.00 95.25 88 GLY A CA 1
ATOM 719 C C . GLY A 1 88 ? -12.693 -13.238 1.290 1.00 95.25 88 GLY A C 1
ATOM 720 O O . GLY A 1 88 ? -12.274 -14.218 1.906 1.00 95.25 88 GLY A O 1
ATOM 721 N N . SER A 1 89 ? -12.846 -13.249 -0.042 1.00 96.06 89 SER A N 1
ATOM 722 C CA . SER A 1 89 ? -12.725 -14.471 -0.856 1.00 96.06 89 SER A CA 1
ATOM 723 C C . SER A 1 89 ? -11.334 -15.108 -0.826 1.00 96.06 89 SER A C 1
ATOM 725 O O . SER A 1 89 ? -11.208 -16.309 -1.048 1.00 96.06 89 SER A O 1
ATOM 727 N N . TYR A 1 90 ? -10.288 -14.326 -0.549 1.00 93.06 90 TYR A N 1
ATOM 728 C CA . TYR A 1 90 ? -8.913 -14.816 -0.420 1.00 93.06 90 TYR A CA 1
ATOM 729 C C . TYR A 1 90 ? -8.347 -14.658 0.995 1.00 93.06 90 TYR A C 1
ATOM 731 O O . TYR A 1 90 ? -7.223 -15.095 1.250 1.00 93.06 90 TYR A O 1
ATOM 739 N N . TYR A 1 91 ? -9.088 -14.024 1.910 1.00 95.25 91 TYR A N 1
ATOM 740 C CA . TYR A 1 91 ? -8.545 -13.518 3.169 1.00 95.25 91 TYR A CA 1
ATOM 741 C C . TYR A 1 91 ? -7.858 -14.608 3.990 1.00 95.25 91 TYR A C 1
ATOM 743 O O . TYR A 1 91 ? -6.665 -14.520 4.274 1.00 95.25 91 TYR A O 1
ATOM 751 N N . ARG A 1 92 ? -8.591 -15.678 4.306 1.00 95.31 92 ARG A N 1
ATOM 752 C CA . ARG A 1 92 ? -8.078 -16.791 5.113 1.00 95.31 92 ARG A CA 1
ATOM 753 C C . ARG A 1 92 ? -6.961 -17.556 4.414 1.00 95.31 92 ARG A C 1
ATOM 755 O O . ARG A 1 92 ? -5.930 -17.836 5.016 1.00 95.31 92 ARG A O 1
ATOM 762 N N . ALA A 1 93 ? -7.114 -17.805 3.112 1.00 96.12 93 ALA A N 1
ATOM 763 C CA . ALA A 1 93 ? -6.080 -18.454 2.305 1.00 96.12 93 ALA A CA 1
ATOM 764 C C . ALA A 1 93 ? -4.750 -17.681 2.335 1.00 96.12 93 ALA A C 1
ATOM 766 O O . ALA A 1 93 ? -3.679 -18.288 2.311 1.00 96.12 93 ALA A O 1
ATOM 767 N N . ARG A 1 94 ? -4.817 -16.347 2.418 1.00 93.50 94 ARG A N 1
ATOM 768 C CA . ARG A 1 94 ? -3.647 -15.473 2.495 1.00 93.50 94 ARG A CA 1
ATOM 769 C C . ARG A 1 94 ? -3.106 -15.307 3.915 1.00 93.50 94 ARG A C 1
ATOM 771 O O . ARG A 1 94 ? -1.890 -15.275 4.076 1.00 93.50 94 ARG A O 1
ATOM 778 N N . TYR A 1 95 ? -3.972 -15.163 4.919 1.00 97.25 95 TYR A N 1
ATOM 779 C CA . TYR A 1 95 ? -3.572 -14.674 6.242 1.00 97.25 95 TYR A CA 1
ATOM 780 C C . TYR A 1 95 ? -3.621 -15.707 7.371 1.00 97.25 95 TYR A C 1
ATOM 782 O O . TYR A 1 95 ? -2.939 -15.470 8.363 1.00 97.25 95 TYR A O 1
ATOM 790 N N . ASP A 1 96 ? -4.288 -16.862 7.235 1.00 97.88 96 ASP A N 1
ATOM 791 C CA . ASP A 1 96 ? -4.344 -17.867 8.317 1.00 97.88 96 ASP A CA 1
ATOM 792 C C . ASP A 1 96 ? -2.922 -18.306 8.729 1.00 97.88 96 ASP A C 1
ATOM 794 O O . ASP A 1 96 ? -2.593 -18.356 9.912 1.00 97.88 96 ASP A O 1
ATOM 798 N N . LYS A 1 97 ? -2.034 -18.545 7.751 1.00 96.88 97 LYS A N 1
ATOM 799 C CA . LYS A 1 97 ? -0.628 -18.909 8.015 1.00 96.88 97 LYS A CA 1
ATOM 800 C C . LYS A 1 97 ? 0.211 -17.751 8.551 1.00 96.88 97 LYS A C 1
ATOM 802 O O . LYS A 1 97 ? 1.127 -17.990 9.326 1.00 96.88 97 LYS A O 1
ATOM 807 N N . VAL A 1 98 ? -0.086 -16.520 8.133 1.00 96.00 98 VAL A N 1
ATOM 808 C CA . VAL A 1 98 ? 0.615 -15.325 8.627 1.00 96.00 98 VAL A CA 1
ATOM 809 C C . VAL A 1 98 ? 0.280 -15.128 10.101 1.00 96.00 98 VAL A C 1
ATOM 811 O O . VAL A 1 98 ? 1.179 -15.024 10.920 1.00 96.00 98 VAL A O 1
ATOM 814 N N . MET A 1 99 ? -1.005 -15.154 10.449 1.00 96.69 99 MET A N 1
ATOM 815 C CA . MET A 1 99 ? -1.476 -14.925 11.816 1.00 96.69 99 MET A CA 1
ATOM 816 C C . MET A 1 99 ? -1.121 -16.058 12.783 1.00 96.69 99 MET A C 1
ATOM 818 O O . MET A 1 99 ? -1.050 -15.824 13.985 1.00 96.69 99 MET A O 1
ATOM 822 N N . ALA A 1 100 ? -0.883 -17.270 12.275 1.00 96.75 100 ALA A N 1
ATOM 823 C CA . ALA A 1 100 ? -0.383 -18.391 13.068 1.00 96.75 100 ALA A CA 1
ATOM 824 C C . ALA A 1 100 ? 1.142 -18.359 13.300 1.00 96.75 100 ALA A C 1
ATOM 826 O O . ALA A 1 100 ? 1.640 -19.128 14.121 1.00 96.75 100 ALA A O 1
ATOM 827 N N . ALA A 1 101 ? 1.885 -17.522 12.568 1.00 97.44 101 ALA A N 1
ATOM 828 C CA . ALA A 1 101 ? 3.331 -17.405 12.713 1.00 97.44 101 ALA A CA 1
ATOM 829 C C . ALA A 1 101 ? 3.717 -16.526 13.913 1.00 97.44 101 ALA A C 1
ATOM 831 O O . ALA A 1 101 ? 2.904 -15.757 14.433 1.00 97.44 101 ALA A O 1
ATOM 832 N N . ASP A 1 102 ? 4.978 -16.615 14.333 1.00 97.56 102 ASP A N 1
ATOM 833 C CA . ASP A 1 102 ? 5.544 -15.712 15.331 1.00 97.56 102 ASP A CA 1
ATOM 834 C C . ASP A 1 102 ? 5.569 -14.255 14.830 1.00 97.56 102 ASP A C 1
ATOM 836 O O . ASP A 1 102 ? 5.460 -13.971 13.632 1.00 97.56 102 ASP A O 1
ATOM 840 N N . ILE A 1 103 ? 5.706 -13.310 15.763 1.00 97.44 103 ILE A N 1
ATOM 841 C CA . ILE A 1 103 ? 5.584 -11.887 15.442 1.00 97.44 103 ILE A CA 1
ATOM 842 C C . ILE A 1 103 ? 6.677 -11.381 14.492 1.00 97.44 103 ILE A C 1
ATOM 844 O O . ILE A 1 103 ? 6.424 -10.486 13.684 1.00 97.44 103 ILE A O 1
ATOM 848 N N . GLU A 1 104 ? 7.879 -11.953 14.554 1.00 97.44 104 GLU A N 1
ATOM 849 C CA . GLU A 1 104 ? 8.975 -11.553 13.680 1.00 97.44 104 GLU A CA 1
ATOM 850 C C . GLU A 1 104 ? 8.678 -1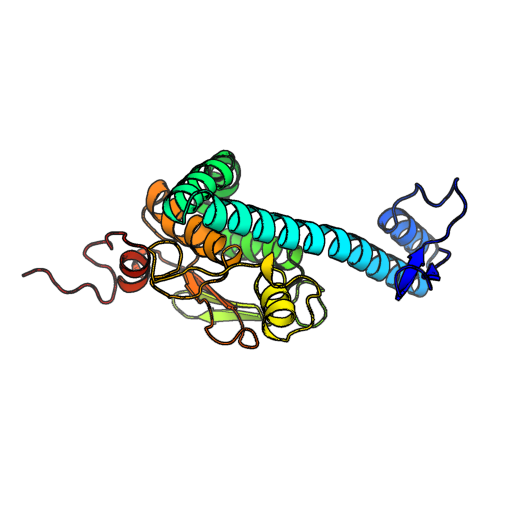1.990 12.243 1.00 97.44 104 GLU A C 1
ATOM 852 O O . GLU A 1 104 ? 8.763 -11.180 11.317 1.00 97.44 104 GLU A O 1
ATOM 857 N N . THR A 1 105 ? 8.209 -13.223 12.054 1.00 98.12 105 THR A N 1
ATOM 858 C CA . THR A 1 105 ? 7.742 -13.706 10.749 1.00 98.12 105 THR A CA 1
ATOM 859 C C . THR A 1 105 ? 6.582 -12.855 10.219 1.00 98.12 105 THR A C 1
ATOM 861 O O . THR A 1 105 ? 6.561 -12.489 9.038 1.00 98.12 105 THR A O 1
ATOM 864 N N . GLN A 1 106 ? 5.630 -12.464 11.075 1.00 98.06 106 GLN A N 1
ATOM 865 C CA . GLN A 1 106 ? 4.543 -11.554 10.689 1.00 98.06 106 GLN A CA 1
ATOM 866 C C . GLN A 1 106 ? 5.062 -10.192 10.211 1.00 98.06 106 GLN A C 1
ATOM 868 O O . GLN A 1 106 ? 4.581 -9.671 9.196 1.00 98.06 106 GLN A O 1
ATOM 873 N N . LEU A 1 107 ? 6.053 -9.619 10.902 1.00 98.44 107 LEU A N 1
ATOM 874 C CA . LEU A 1 107 ? 6.728 -8.393 10.482 1.00 98.44 107 LEU A CA 1
ATOM 875 C C . LEU A 1 107 ? 7.402 -8.587 9.119 1.00 98.44 107 LEU A C 1
ATOM 877 O O . LEU A 1 107 ? 7.133 -7.819 8.197 1.00 98.44 107 LEU A O 1
ATOM 881 N N . GLN A 1 108 ? 8.223 -9.624 8.960 1.00 98.12 108 GLN A N 1
ATOM 882 C CA . GLN A 1 108 ? 8.983 -9.883 7.734 1.00 98.12 108 GLN A CA 1
ATOM 883 C C . GLN A 1 108 ? 8.070 -10.045 6.510 1.00 98.12 108 GLN A C 1
ATOM 885 O O . GLN A 1 108 ? 8.297 -9.384 5.493 1.00 98.12 108 GLN A O 1
ATOM 890 N N . LEU A 1 109 ? 6.996 -10.835 6.622 1.00 97.50 109 LEU A N 1
ATOM 891 C CA . LEU A 1 109 ? 6.005 -11.020 5.552 1.00 97.50 109 LEU A CA 1
ATOM 892 C C . LEU A 1 109 ? 5.223 -9.733 5.256 1.00 97.50 109 LEU A C 1
ATOM 894 O O . LEU A 1 109 ? 4.883 -9.454 4.104 1.00 97.50 109 LEU A O 1
ATOM 898 N N . THR A 1 110 ? 4.956 -8.917 6.280 1.00 97.44 110 THR A N 1
ATOM 899 C CA . THR A 1 110 ? 4.337 -7.598 6.088 1.00 97.44 110 THR A CA 1
ATOM 900 C C . THR A 1 110 ? 5.252 -6.676 5.288 1.00 97.44 110 THR A C 1
ATOM 902 O O . THR A 1 110 ? 4.818 -6.093 4.294 1.00 97.44 110 THR A O 1
ATOM 905 N N . VAL A 1 111 ? 6.520 -6.559 5.688 1.00 98.00 111 VAL A N 1
ATOM 906 C CA . VAL A 1 111 ? 7.503 -5.705 5.009 1.00 98.00 111 VAL A CA 1
ATOM 907 C C . VAL A 1 111 ? 7.777 -6.226 3.595 1.00 98.00 111 VAL A C 1
ATOM 909 O O . VAL A 1 111 ? 7.911 -5.424 2.677 1.00 98.00 111 VAL A O 1
ATOM 912 N N . GLU A 1 112 ? 7.786 -7.542 3.368 1.00 97.31 112 GLU A N 1
ATOM 913 C CA . GLU A 1 112 ? 7.877 -8.124 2.023 1.00 97.31 112 GLU A CA 1
ATOM 914 C C . GLU A 1 112 ? 6.736 -7.673 1.112 1.00 97.31 112 GLU A C 1
ATOM 916 O O . GLU A 1 112 ? 6.988 -7.152 0.023 1.00 97.31 112 GLU A O 1
ATOM 921 N N . GLY A 1 113 ? 5.490 -7.796 1.574 1.00 95.81 113 GLY A N 1
ATOM 922 C CA . GLY A 1 113 ? 4.331 -7.331 0.815 1.00 95.81 113 GLY A CA 1
ATOM 923 C C . GLY A 1 113 ? 4.378 -5.826 0.537 1.00 95.81 113 GLY A C 1
ATOM 924 O O . GLY A 1 113 ? 4.037 -5.388 -0.559 1.00 95.81 113 GLY A O 1
ATOM 925 N N . LEU A 1 114 ? 4.847 -5.030 1.501 1.00 97.06 114 LEU A N 1
ATOM 926 C CA . LEU A 1 114 ? 4.991 -3.583 1.348 1.00 97.06 114 LEU A CA 1
ATOM 927 C C . LEU A 1 114 ? 6.128 -3.197 0.387 1.00 97.06 114 LEU A C 1
ATOM 929 O O . LEU A 1 114 ? 5.937 -2.280 -0.409 1.00 97.06 114 LEU A O 1
ATOM 933 N N . ARG A 1 115 ? 7.260 -3.920 0.360 1.00 96.44 115 ARG A N 1
ATOM 934 C CA . ARG A 1 115 ? 8.275 -3.772 -0.705 1.00 96.44 115 ARG A CA 1
ATOM 935 C C . ARG A 1 115 ? 7.634 -3.998 -2.076 1.00 96.44 115 ARG A C 1
ATOM 937 O O . ARG A 1 115 ? 7.847 -3.215 -2.998 1.00 96.44 115 ARG A O 1
ATOM 944 N N . GLY A 1 116 ? 6.765 -5.009 -2.146 1.00 95.56 116 GLY A N 1
ATOM 945 C CA . GLY A 1 116 ? 5.872 -5.321 -3.264 1.00 95.56 116 GLY A CA 1
ATOM 946 C C . GLY A 1 116 ? 4.938 -4.182 -3.711 1.00 95.56 116 GLY A C 1
ATOM 947 O O . GLY A 1 116 ? 4.462 -4.149 -4.842 1.00 95.56 116 GLY A O 1
ATOM 948 N N . HIS A 1 117 ? 4.662 -3.228 -2.830 1.00 96.31 117 HIS A N 1
ATOM 949 C CA . HIS A 1 117 ? 3.810 -2.075 -3.107 1.00 96.31 117 HIS A CA 1
ATOM 950 C C . HIS A 1 117 ? 4.607 -0.789 -3.352 1.00 96.31 117 HIS A C 1
ATOM 952 O O . HIS A 1 117 ? 4.030 0.298 -3.333 1.00 96.31 117 HIS A O 1
ATOM 958 N N . LEU A 1 118 ? 5.920 -0.896 -3.602 1.00 97.50 118 LEU A N 1
ATOM 959 C CA . LEU A 1 118 ? 6.764 0.212 -4.060 1.00 97.50 118 LEU A CA 1
ATOM 960 C C . LEU A 1 118 ? 6.728 1.417 -3.105 1.00 97.50 118 LEU A C 1
ATOM 962 O O . LEU A 1 118 ? 6.630 2.566 -3.541 1.00 97.50 118 LEU A O 1
ATOM 966 N N . MET A 1 119 ? 6.756 1.149 -1.796 1.00 97.69 119 MET A N 1
ATOM 967 C CA . MET A 1 119 ? 6.870 2.181 -0.758 1.00 97.69 119 MET A CA 1
ATOM 968 C C . MET A 1 119 ? 8.082 3.088 -0.997 1.00 97.69 119 MET A C 1
ATOM 970 O O . MET A 1 119 ? 9.027 2.715 -1.700 1.00 97.69 119 MET A O 1
ATOM 974 N N . GLY A 1 120 ? 8.051 4.264 -0.377 1.00 96.75 120 GLY A N 1
ATOM 975 C CA . GLY A 1 120 ? 9.184 5.176 -0.378 1.00 96.75 120 GLY A CA 1
ATOM 976 C C . GLY A 1 120 ? 9.214 6.105 -1.594 1.00 96.75 120 GLY A C 1
ATOM 977 O O . GLY A 1 120 ? 8.576 5.849 -2.621 1.00 96.75 120 GLY A O 1
ATOM 978 N N . PRO A 1 121 ? 9.965 7.215 -1.504 1.00 95.06 121 PRO A N 1
ATOM 979 C CA . PRO A 1 121 ? 9.936 8.276 -2.510 1.00 95.06 121 PRO A CA 1
ATOM 980 C C . PRO A 1 121 ? 10.558 7.836 -3.839 1.00 95.06 121 PRO A C 1
ATOM 982 O O . PRO A 1 121 ? 10.187 8.336 -4.896 1.00 95.06 121 PRO A O 1
ATOM 985 N N . ARG A 1 122 ? 11.483 6.868 -3.801 1.00 94.75 122 ARG A N 1
ATOM 986 C CA . ARG A 1 122 ? 12.094 6.281 -5.000 1.00 94.75 122 ARG A CA 1
ATOM 987 C C . ARG A 1 122 ? 11.256 5.169 -5.614 1.00 94.75 122 ARG A C 1
ATOM 989 O O . ARG A 1 122 ? 11.606 4.682 -6.685 1.00 94.75 122 ARG A O 1
ATOM 996 N N . ARG A 1 123 ? 10.157 4.770 -4.961 1.00 95.81 123 ARG A N 1
ATOM 997 C CA . ARG A 1 123 ? 9.291 3.675 -5.410 1.00 95.81 123 ARG A CA 1
ATOM 998 C C . ARG A 1 123 ? 10.057 2.348 -5.508 1.00 95.81 123 ARG A C 1
ATOM 1000 O O . ARG A 1 123 ? 9.766 1.541 -6.389 1.00 95.81 123 ARG A O 1
ATOM 1007 N N . GLN A 1 124 ? 11.053 2.118 -4.647 1.00 95.56 124 GLN A N 1
ATOM 1008 C CA . GLN A 1 124 ? 11.854 0.884 -4.639 1.00 95.56 124 GLN A CA 1
ATOM 1009 C C . GLN A 1 124 ? 11.516 -0.029 -3.453 1.00 95.56 124 GLN A C 1
ATOM 1011 O O . GLN A 1 124 ? 12.166 -1.055 -3.260 1.00 95.56 124 GLN A O 1
ATOM 1016 N N . GLY A 1 125 ? 10.463 0.293 -2.694 1.00 96.31 125 GLY A N 1
ATOM 1017 C CA . GLY A 1 125 ? 9.993 -0.528 -1.583 1.00 96.31 125 GLY A CA 1
ATOM 1018 C C . GLY A 1 125 ? 10.624 -0.156 -0.245 1.00 96.31 125 GLY A C 1
ATOM 1019 O O . GLY A 1 125 ? 10.615 -0.970 0.674 1.00 96.31 125 GLY A O 1
ATOM 1020 N N . GLU A 1 126 ? 11.189 1.045 -0.117 1.00 95.75 126 GLU A N 1
ATOM 1021 C CA . GLU A 1 126 ? 11.807 1.488 1.127 1.00 95.75 126 GLU A CA 1
ATOM 1022 C C . GLU A 1 126 ? 10.766 1.747 2.213 1.00 95.75 126 GLU A C 1
ATOM 1024 O O . GLU A 1 126 ? 9.785 2.463 2.010 1.00 95.75 126 GLU A O 1
ATOM 1029 N N . ILE A 1 127 ? 11.002 1.154 3.380 1.00 96.69 127 ILE A N 1
ATOM 1030 C CA . ILE A 1 127 ? 10.134 1.246 4.550 1.00 96.69 127 ILE A CA 1
ATOM 1031 C C . ILE A 1 127 ? 11.039 1.488 5.748 1.00 96.69 127 ILE A C 1
ATOM 1033 O O . ILE A 1 127 ? 11.982 0.729 5.975 1.00 96.69 127 ILE A O 1
ATOM 1037 N N . GLU A 1 128 ? 10.746 2.527 6.518 1.00 98.00 128 GLU A N 1
ATOM 1038 C CA . GLU A 1 128 ? 11.360 2.699 7.829 1.00 98.00 128 GLU A CA 1
ATOM 1039 C C . GLU A 1 128 ? 10.612 1.817 8.830 1.00 98.00 128 GLU A C 1
ATOM 1041 O O . GLU A 1 128 ? 9.383 1.881 8.929 1.00 98.00 128 GLU A O 1
ATOM 1046 N N . VAL A 1 129 ? 11.358 0.979 9.550 1.00 98.44 129 VAL A N 1
ATOM 1047 C CA . VAL A 1 129 ? 10.826 0.106 10.596 1.00 98.44 129 VAL A CA 1
ATOM 1048 C C . VAL A 1 129 ? 11.516 0.457 11.904 1.00 98.44 129 VAL A C 1
ATOM 1050 O O . VAL A 1 129 ? 12.731 0.311 12.021 1.00 98.44 129 VAL A O 1
ATOM 1053 N N . THR A 1 130 ? 10.728 0.876 12.888 1.00 98.44 130 THR A N 1
ATOM 1054 C CA . THR A 1 130 ? 11.202 1.173 14.240 1.00 98.44 130 THR A CA 1
ATOM 1055 C C . THR A 1 130 ? 10.607 0.165 15.205 1.00 98.44 130 THR A C 1
ATOM 1057 O O . THR A 1 130 ? 9.393 -0.045 15.236 1.00 98.44 130 THR A O 1
ATOM 1060 N N . GLU A 1 131 ? 11.461 -0.473 15.995 1.00 98.50 131 GLU A N 1
ATOM 1061 C CA . GLU A 1 131 ? 11.027 -1.344 17.078 1.00 98.50 131 GLU A CA 1
ATOM 1062 C C . GLU A 1 131 ? 10.767 -0.522 18.344 1.00 98.50 131 GLU A C 1
ATOM 1064 O O . GLU A 1 131 ? 11.653 0.147 18.871 1.00 98.50 131 GLU A O 1
ATOM 1069 N N . GLU A 1 132 ? 9.535 -0.584 18.836 1.00 98.12 132 GLU A N 1
ATOM 1070 C CA . GLU A 1 132 ? 9.103 -0.029 20.116 1.00 98.12 132 GLU A CA 1
ATOM 1071 C C . GLU A 1 132 ? 8.928 -1.183 21.133 1.00 98.12 132 GLU A C 1
ATOM 1073 O O . GLU A 1 132 ? 8.893 -2.362 20.746 1.00 98.12 132 GLU A O 1
ATOM 1078 N N . PRO A 1 133 ? 8.830 -0.906 22.450 1.00 97.88 133 PRO A N 1
ATOM 1079 C CA . PRO A 1 133 ? 8.724 -1.963 23.460 1.00 97.88 133 PRO A CA 1
ATOM 1080 C C . PRO A 1 133 ? 7.567 -2.946 23.227 1.00 97.88 133 PRO A C 1
ATOM 1082 O O . PRO A 1 133 ? 7.738 -4.149 23.412 1.00 97.88 133 PRO A O 1
ATOM 1085 N N . ASP A 1 134 ? 6.408 -2.458 22.786 1.00 97.50 134 ASP A N 1
ATOM 1086 C CA . ASP A 1 134 ? 5.169 -3.227 22.633 1.00 97.50 134 ASP A CA 1
ATOM 1087 C C . ASP A 1 134 ? 4.765 -3.495 21.174 1.00 97.50 134 ASP A C 1
ATOM 1089 O O . ASP A 1 134 ? 3.845 -4.283 20.933 1.00 97.50 134 ASP A O 1
ATOM 1093 N N . ARG A 1 135 ? 5.441 -2.886 20.191 1.00 98.56 135 ARG A N 1
ATOM 1094 C CA . ARG A 1 135 ? 5.070 -2.970 18.770 1.00 98.56 135 ARG A CA 1
ATOM 1095 C C . ARG A 1 135 ? 6.218 -2.638 17.819 1.00 98.56 135 ARG A C 1
ATOM 1097 O O . ARG A 1 135 ? 7.230 -2.076 18.213 1.00 98.56 135 ARG A O 1
ATOM 1104 N N . TYR A 1 136 ? 6.026 -2.940 16.544 1.00 98.81 136 TYR A N 1
ATOM 1105 C CA . TYR A 1 136 ? 6.806 -2.382 15.443 1.00 98.81 136 TYR A CA 1
ATOM 1106 C C . TYR A 1 136 ? 6.009 -1.267 14.774 1.00 98.81 136 TYR A C 1
ATOM 1108 O O . TYR A 1 136 ? 4.819 -1.440 14.498 1.00 98.81 136 TYR A O 1
ATOM 1116 N N . LYS A 1 137 ? 6.666 -0.145 14.490 1.00 98.75 137 LYS A N 1
ATOM 1117 C CA . LYS A 1 137 ? 6.130 0.972 13.712 1.00 98.75 137 LYS A CA 1
ATOM 1118 C C . LYS A 1 137 ? 6.733 0.940 12.314 1.00 98.75 137 LYS A C 1
ATOM 1120 O O . LYS A 1 137 ? 7.949 0.998 12.164 1.00 98.75 137 LYS A O 1
ATOM 1125 N N . LEU A 1 138 ? 5.883 0.863 11.299 1.00 98.75 138 LEU A N 1
ATOM 1126 C CA . LEU A 1 138 ? 6.266 0.903 9.893 1.00 98.75 138 LEU A CA 1
ATOM 1127 C C . LEU A 1 138 ? 5.811 2.246 9.317 1.00 98.75 138 LEU A C 1
ATOM 1129 O O . LEU A 1 138 ? 4.608 2.495 9.212 1.00 98.75 138 LEU A O 1
ATOM 1133 N N . THR A 1 139 ? 6.755 3.104 8.941 1.00 98.38 139 THR A N 1
ATOM 1134 C CA . THR A 1 139 ? 6.465 4.408 8.329 1.00 98.38 139 THR A CA 1
ATOM 1135 C C . THR A 1 139 ? 6.510 4.275 6.808 1.00 98.38 139 THR A C 1
ATOM 1137 O O . THR A 1 139 ? 7.554 3.997 6.216 1.00 98.38 139 THR A O 1
ATOM 1140 N N . LEU A 1 140 ? 5.363 4.476 6.160 1.00 97.81 140 LEU A N 1
ATOM 1141 C CA . LEU A 1 140 ? 5.187 4.362 4.714 1.00 97.81 140 LEU A CA 1
ATOM 1142 C C . LEU A 1 140 ? 5.218 5.769 4.099 1.00 97.81 140 LEU A C 1
ATOM 1144 O O . LEU A 1 140 ? 4.183 6.436 4.003 1.00 97.81 140 LEU A O 1
ATOM 1148 N N . ALA A 1 141 ? 6.411 6.236 3.720 1.00 96.50 141 ALA A N 1
ATOM 1149 C CA . ALA A 1 141 ? 6.673 7.629 3.343 1.00 96.50 141 ALA A CA 1
ATOM 1150 C C . ALA A 1 141 ? 7.169 7.787 1.888 1.00 96.50 141 ALA A C 1
ATOM 1152 O O . ALA A 1 141 ? 8.374 7.776 1.652 1.00 96.50 141 ALA A O 1
ATOM 1153 N N . PRO A 1 142 ? 6.278 7.978 0.903 1.00 96.69 142 PRO A N 1
ATOM 1154 C CA . PRO A 1 142 ? 4.836 7.786 0.987 1.00 96.69 142 PRO A CA 1
ATOM 1155 C C . PRO A 1 142 ? 4.448 6.303 0.930 1.00 96.69 142 PRO A C 1
ATOM 1157 O O . PRO A 1 142 ? 5.237 5.429 0.553 1.00 96.69 142 PRO A O 1
ATOM 1160 N N . CYS A 1 143 ? 3.183 6.025 1.254 1.00 97.81 143 CYS A N 1
ATOM 1161 C CA . CYS A 1 143 ? 2.572 4.748 0.921 1.00 97.81 143 CYS A CA 1
ATOM 1162 C C . CYS A 1 143 ? 2.539 4.592 -0.602 1.00 97.81 143 CYS A C 1
ATOM 1164 O O . CYS A 1 143 ? 1.922 5.392 -1.304 1.00 97.81 143 CYS A O 1
ATOM 1166 N N . GLY A 1 144 ? 3.177 3.540 -1.111 1.00 97.56 144 GLY A N 1
ATOM 1167 C CA . GLY A 1 144 ? 3.392 3.331 -2.537 1.00 97.56 144 GLY A CA 1
ATOM 1168 C C . GLY A 1 144 ? 2.166 2.884 -3.347 1.00 97.56 144 GLY A C 1
ATOM 1169 O O . GLY A 1 144 ? 2.271 2.634 -4.545 1.00 97.56 144 GLY A O 1
ATOM 1170 N N . SER A 1 145 ? 0.990 2.792 -2.737 1.00 97.00 145 SER A N 1
ATOM 1171 C CA . SER A 1 145 ? -0.261 2.541 -3.457 1.00 97.00 145 SER A CA 1
ATOM 1172 C C . SER A 1 145 ? -1.224 3.712 -3.279 1.00 97.00 145 SER A C 1
ATOM 1174 O O . SER A 1 145 ? -1.171 4.680 -4.032 1.00 97.00 145 SER A O 1
ATOM 1176 N N . GLY A 1 146 ? -2.067 3.668 -2.248 1.00 97.19 146 GLY A N 1
ATOM 1177 C CA . GLY A 1 146 ? -3.055 4.710 -1.984 1.00 97.19 146 GLY A CA 1
ATOM 1178 C C . GLY A 1 146 ? -2.434 6.074 -1.679 1.00 97.19 146 GLY A C 1
ATOM 1179 O O . GLY A 1 146 ? -2.978 7.081 -2.109 1.00 97.19 146 GLY A O 1
ATOM 1180 N N . GLY A 1 147 ? -1.282 6.124 -0.997 1.00 97.44 147 GLY A N 1
ATOM 1181 C CA . GLY A 1 147 ? -0.605 7.384 -0.658 1.00 97.44 147 GLY A CA 1
ATOM 1182 C C . GLY A 1 147 ? -0.174 8.171 -1.896 1.00 97.44 147 GLY A C 1
ATOM 1183 O O . GLY A 1 147 ? -0.648 9.281 -2.113 1.00 97.44 147 GLY A O 1
ATOM 1184 N N . VAL A 1 148 ? 0.651 7.571 -2.759 1.00 97.56 148 VAL A N 1
ATOM 1185 C CA . VAL A 1 148 ? 1.071 8.195 -4.029 1.00 97.56 148 VAL A CA 1
ATOM 1186 C C . VAL A 1 148 ? -0.114 8.488 -4.955 1.00 97.56 148 VAL A C 1
ATOM 1188 O O . VAL A 1 148 ? -0.137 9.523 -5.620 1.00 97.56 148 VAL A O 1
ATOM 1191 N N . ALA A 1 149 ? -1.135 7.622 -4.974 1.00 97.69 149 ALA A N 1
ATOM 1192 C CA . ALA A 1 149 ? -2.333 7.854 -5.775 1.00 97.69 149 ALA A CA 1
ATOM 1193 C C . ALA A 1 149 ? -3.115 9.077 -5.271 1.00 97.69 149 ALA A C 1
ATOM 1195 O O . ALA A 1 149 ? -3.517 9.913 -6.080 1.00 97.69 149 ALA A O 1
ATOM 1196 N N . ARG A 1 150 ? -3.284 9.224 -3.950 1.00 97.88 150 ARG A N 1
ATOM 1197 C CA . ARG A 1 150 ? -3.895 10.407 -3.331 1.00 97.88 150 ARG A CA 1
ATOM 1198 C C . ARG A 1 150 ? -3.085 11.669 -3.602 1.00 97.88 150 ARG A C 1
ATOM 1200 O O . ARG A 1 150 ? -3.679 12.666 -3.979 1.00 97.88 150 ARG A O 1
ATOM 1207 N N . GLN A 1 151 ? -1.757 11.629 -3.486 1.00 97.62 151 GLN A N 1
ATOM 1208 C CA . GLN A 1 151 ? -0.896 12.777 -3.810 1.00 97.62 151 GLN A CA 1
ATOM 1209 C C . GLN A 1 151 ? -1.112 13.265 -5.246 1.00 97.62 151 GLN A C 1
ATOM 1211 O O . GLN A 1 151 ? -1.253 14.462 -5.484 1.00 97.62 151 GLN A O 1
ATOM 1216 N N . ARG A 1 152 ? -1.202 12.338 -6.207 1.00 97.25 152 ARG A N 1
ATOM 1217 C CA . ARG A 1 152 ? -1.497 12.666 -7.607 1.00 97.25 152 ARG A CA 1
ATOM 1218 C C . ARG A 1 152 ? -2.896 13.273 -7.776 1.00 97.25 152 ARG A C 1
ATOM 1220 O O . ARG A 1 152 ? -3.020 14.302 -8.435 1.00 97.25 152 ARG A O 1
ATOM 1227 N N . VAL A 1 153 ? -3.929 12.639 -7.211 1.00 97.81 153 VAL A N 1
ATOM 1228 C CA . VAL A 1 153 ? -5.336 13.060 -7.366 1.00 97.81 153 VAL A CA 1
ATOM 1229 C C . VAL A 1 153 ? -5.596 14.393 -6.658 1.00 97.81 153 VAL A C 1
ATOM 1231 O O . VAL A 1 153 ? -6.062 15.339 -7.282 1.00 97.81 153 VAL A O 1
ATOM 1234 N N . GLU A 1 154 ? -5.242 14.499 -5.377 1.00 96.81 154 GLU A N 1
ATOM 1235 C CA . GLU A 1 154 ? -5.462 15.697 -4.551 1.00 96.81 154 GLU A CA 1
ATOM 1236 C C . GLU A 1 154 ? -4.527 16.846 -4.945 1.00 96.81 154 GLU A C 1
ATOM 1238 O O . GLU A 1 154 ? -4.872 18.009 -4.761 1.00 96.81 154 GLU A O 1
ATOM 1243 N N . GLY A 1 155 ? -3.373 16.534 -5.541 1.00 96.56 155 GLY A N 1
ATOM 1244 C CA . GLY A 1 155 ? -2.456 17.520 -6.109 1.00 96.56 155 GLY A CA 1
ATOM 1245 C C . GLY A 1 155 ? -2.862 18.052 -7.488 1.00 96.56 155 GLY A C 1
ATOM 1246 O O . GLY A 1 155 ? -2.144 18.887 -8.024 1.00 96.56 155 GLY A O 1
ATOM 1247 N N . GLY A 1 156 ? -3.963 17.576 -8.085 1.00 96.62 156 GLY A N 1
ATOM 1248 C CA . GLY A 1 156 ? -4.454 18.061 -9.383 1.00 96.62 156 GLY A CA 1
ATOM 1249 C C . GLY A 1 156 ? -3.681 17.549 -10.605 1.00 96.62 156 GLY A C 1
ATOM 1250 O O . GLY A 1 156 ? -3.801 18.119 -11.685 1.00 96.62 156 GLY A O 1
ATOM 1251 N N . HIS A 1 157 ? -2.902 16.475 -10.455 1.00 95.38 157 HIS A N 1
ATOM 1252 C CA . HIS A 1 157 ? -2.110 15.873 -11.537 1.00 95.38 157 HIS A CA 1
ATOM 1253 C C . HIS A 1 157 ? -2.819 14.694 -12.218 1.00 95.38 157 HIS A C 1
ATOM 1255 O O . HIS A 1 157 ? -2.258 14.068 -13.116 1.00 95.38 157 HIS A O 1
ATOM 1261 N N . GLU A 1 158 ? -4.023 14.341 -11.769 1.00 96.44 158 GLU A N 1
ATOM 1262 C CA . GLU A 1 158 ? -4.841 13.303 -12.386 1.00 96.44 158 GLU A CA 1
ATOM 1263 C C . GLU A 1 158 ? -5.772 13.929 -13.437 1.00 96.44 158 GLU A C 1
ATOM 1265 O O . GLU A 1 158 ? -6.591 14.770 -13.072 1.00 96.44 158 GLU A O 1
ATOM 1270 N N . PRO A 1 159 ? -5.694 13.522 -14.719 1.00 94.94 159 PRO A N 1
ATOM 1271 C CA . PRO A 1 159 ? -6.574 14.044 -15.766 1.00 94.94 159 PRO A CA 1
ATOM 1272 C C . PRO A 1 159 ? -8.065 13.747 -15.564 1.00 94.94 159 PRO A C 1
ATOM 1274 O O . PRO A 1 159 ? -8.898 14.488 -16.080 1.00 94.94 159 PRO A O 1
ATOM 1277 N N . ARG A 1 160 ? -8.405 12.655 -14.864 1.00 96.75 160 ARG A N 1
ATOM 1278 C CA . ARG A 1 160 ? -9.792 12.236 -14.588 1.00 96.75 160 ARG A CA 1
ATOM 1279 C C . ARG A 1 160 ? -10.036 12.025 -13.089 1.00 96.75 160 ARG A C 1
ATOM 1281 O O . ARG A 1 160 ? -10.223 10.885 -12.648 1.00 96.75 160 ARG A O 1
ATOM 1288 N N . PRO A 1 161 ? -9.977 13.092 -12.270 1.00 97.38 161 PRO A N 1
ATOM 1289 C CA . PRO A 1 161 ? -10.060 12.979 -10.815 1.00 97.38 161 PRO A CA 1
ATOM 1290 C C . PRO A 1 161 ? -11.426 12.460 -10.337 1.00 97.38 161 PRO A C 1
ATOM 1292 O O . PRO A 1 161 ? -11.518 11.865 -9.266 1.00 97.38 161 PRO A O 1
ATOM 1295 N N . GLU A 1 162 ? -12.482 12.612 -11.138 1.00 97.06 162 GLU A N 1
ATOM 1296 C CA . GLU A 1 162 ? -13.836 12.124 -10.859 1.00 97.06 162 GLU A CA 1
ATOM 1297 C C . GLU A 1 162 ? -13.933 10.596 -10.740 1.00 97.06 162 GLU A C 1
ATOM 1299 O O . GLU A 1 162 ? -14.869 10.082 -10.128 1.00 97.06 162 GLU A O 1
ATOM 1304 N N . LEU A 1 163 ? -12.956 9.860 -11.280 1.00 98.19 163 LEU A N 1
ATOM 1305 C CA . LEU A 1 163 ? -12.880 8.403 -11.165 1.00 98.19 163 LEU A CA 1
ATOM 1306 C C . LEU A 1 163 ? -12.335 7.935 -9.806 1.00 98.19 163 LEU A C 1
ATOM 1308 O O . LEU A 1 163 ? -12.313 6.735 -9.549 1.00 98.19 163 LEU A O 1
ATOM 1312 N N . PHE A 1 164 ? -11.887 8.843 -8.938 1.00 98.44 164 PHE A N 1
ATOM 1313 C CA . PHE A 1 164 ? -11.163 8.527 -7.705 1.00 98.44 164 PHE A CA 1
ATOM 1314 C C . PHE A 1 164 ? -11.874 9.134 -6.490 1.00 98.44 164 PHE A C 1
ATOM 1316 O O . PHE A 1 164 ? -11.481 10.155 -5.933 1.00 98.44 164 PHE A O 1
ATOM 1323 N N . GLY A 1 165 ? -12.969 8.490 -6.093 1.00 98.00 165 GLY A N 1
ATOM 1324 C CA . GLY A 1 165 ? -13.888 8.955 -5.063 1.00 98.00 165 GLY A CA 1
ATOM 1325 C C . GLY A 1 165 ? -13.412 8.751 -3.625 1.00 98.00 165 GLY A C 1
ATOM 1326 O O . GLY A 1 165 ? -12.532 7.942 -3.314 1.00 98.00 165 GLY A O 1
ATOM 1327 N N . TYR A 1 166 ? -14.068 9.479 -2.732 1.00 98.38 166 TYR A N 1
ATOM 1328 C CA . TYR A 1 166 ? -13.832 9.478 -1.295 1.00 98.38 166 TYR A CA 1
ATOM 1329 C C . TYR A 1 166 ? -15.143 9.231 -0.564 1.00 98.38 166 TYR A C 1
ATOM 1331 O O . TYR A 1 166 ? -16.204 9.570 -1.096 1.00 98.38 166 TYR A O 1
ATOM 1339 N N . SER A 1 167 ? -15.056 8.707 0.658 1.00 97.62 167 SER A N 1
ATOM 1340 C CA . SER A 1 167 ? -16.239 8.507 1.482 1.00 97.62 167 SER A CA 1
ATOM 1341 C C . SER A 1 167 ? -16.959 9.821 1.776 1.00 97.62 167 SER A C 1
ATOM 1343 O O . SER A 1 167 ? -16.336 10.849 2.065 1.00 97.62 167 SER A O 1
ATOM 1345 N N . GLN A 1 168 ? -18.285 9.785 1.707 1.00 95.50 168 GLN A N 1
ATOM 1346 C CA . GLN A 1 168 ? -19.165 10.927 1.948 1.00 95.50 168 GLN A CA 1
ATOM 1347 C C . GLN A 1 168 ? -19.219 11.292 3.433 1.00 95.50 168 GLN A C 1
ATOM 1349 O O . GLN A 1 168 ? -19.419 12.454 3.782 1.00 95.50 168 GLN A O 1
ATOM 1354 N N . GLY A 1 169 ? -18.987 10.318 4.313 1.00 95.31 169 GLY A N 1
ATOM 1355 C CA . GLY A 1 169 ? -18.943 10.527 5.752 1.00 95.31 169 GLY A CA 1
ATOM 1356 C C . GLY A 1 169 ? -18.083 9.501 6.491 1.00 95.31 169 GLY A C 1
ATOM 1357 O O . GLY A 1 169 ? -17.437 8.653 5.865 1.00 95.31 169 GLY A O 1
ATOM 1358 N N . PRO A 1 170 ? -18.038 9.607 7.829 1.00 96.44 170 PRO A N 1
ATOM 1359 C CA . PRO A 1 170 ? -17.454 8.597 8.702 1.00 96.44 170 PRO A CA 1
ATOM 1360 C C . PRO A 1 170 ? -18.161 7.248 8.559 1.00 96.44 170 PRO A C 1
ATOM 1362 O O . PRO A 1 170 ? -19.380 7.173 8.684 1.00 96.44 170 PRO A O 1
ATOM 1365 N N . GLN A 1 171 ? -17.390 6.185 8.357 1.00 95.94 171 GLN A N 1
ATOM 1366 C CA . GLN A 1 171 ? -17.858 4.803 8.315 1.00 95.94 171 GLN A CA 1
ATOM 1367 C C . GLN A 1 171 ? -16.920 3.921 9.151 1.00 95.94 171 GLN A C 1
ATOM 1369 O O . GLN A 1 171 ? -15.766 4.271 9.414 1.00 95.94 171 GLN A O 1
ATOM 1374 N N . SER A 1 172 ? -17.385 2.735 9.542 1.00 94.81 172 SER A N 1
ATOM 1375 C CA . SER A 1 172 ? -16.549 1.753 10.254 1.00 94.81 172 SER A CA 1
ATOM 1376 C C . SER A 1 172 ? -15.323 1.337 9.426 1.00 94.81 172 SER A C 1
ATOM 1378 O O . SER A 1 172 ? -14.212 1.244 9.940 1.00 94.81 172 SER A O 1
ATOM 1380 N N . TRP A 1 173 ? -15.486 1.165 8.115 1.00 96.62 173 TRP A N 1
ATOM 1381 C CA . TRP A 1 173 ? -14.417 0.819 7.171 1.00 96.62 173 TRP A CA 1
ATOM 1382 C C . TRP A 1 173 ? -13.586 2.021 6.694 1.00 96.62 173 TRP A C 1
ATOM 1384 O O . TRP A 1 173 ? -12.730 1.874 5.825 1.00 96.62 173 TRP A O 1
ATOM 1394 N N . THR A 1 174 ? -13.784 3.199 7.291 1.00 97.25 174 THR A N 1
ATOM 1395 C CA . THR A 1 174 ? -12.951 4.392 7.072 1.00 97.25 174 THR A CA 1
ATOM 1396 C C . THR A 1 174 ? -12.272 4.870 8.352 1.00 97.25 174 THR A C 1
ATOM 1398 O O . THR A 1 174 ? -11.913 6.041 8.456 1.00 97.25 174 THR A O 1
ATOM 1401 N N . TRP A 1 175 ? -12.103 3.989 9.345 1.00 97.31 175 TRP A N 1
ATOM 1402 C CA . TRP A 1 175 ? -11.563 4.336 10.668 1.00 97.31 175 TRP A CA 1
ATOM 1403 C C . TRP A 1 175 ? -12.364 5.437 11.387 1.00 97.31 175 TRP A C 1
ATOM 1405 O O . TRP A 1 175 ? -11.808 6.182 12.193 1.00 97.31 175 TRP A O 1
ATOM 1415 N N . GLY A 1 176 ? -13.650 5.600 11.057 1.00 95.19 176 GLY A N 1
ATOM 1416 C CA . GLY A 1 176 ? -14.470 6.707 11.549 1.00 95.19 176 GLY A CA 1
ATOM 1417 C C . GLY A 1 176 ? -14.094 8.074 10.965 1.00 95.19 176 GLY A C 1
ATOM 1418 O O . GLY A 1 176 ? -14.529 9.099 11.484 1.00 95.19 176 GLY A O 1
ATOM 1419 N N . LYS A 1 177 ? -13.299 8.126 9.889 1.00 94.44 177 LYS A N 1
ATOM 1420 C CA . LYS A 1 177 ? -12.930 9.369 9.200 1.00 94.44 177 LYS A CA 1
ATOM 1421 C C . LYS A 1 177 ? -13.843 9.626 8.004 1.00 94.44 177 LYS A C 1
ATOM 1423 O O . LYS A 1 177 ? -14.167 8.714 7.241 1.00 94.44 177 LYS A O 1
ATOM 1428 N N . ALA A 1 178 ? -14.240 10.883 7.827 1.00 92.88 178 ALA A N 1
ATOM 1429 C CA . ALA A 1 178 ? -14.864 11.345 6.592 1.00 92.88 178 ALA A CA 1
ATOM 1430 C C . ALA A 1 178 ? -13.807 11.523 5.494 1.00 92.88 178 ALA A C 1
ATOM 1432 O O . ALA A 1 178 ? -12.628 11.713 5.793 1.00 92.88 178 ALA A O 1
ATOM 1433 N N . ARG A 1 179 ? -14.234 11.508 4.226 1.00 95.19 179 ARG A N 1
ATOM 1434 C CA . ARG A 1 179 ? -13.354 11.698 3.064 1.00 95.19 179 ARG A CA 1
ATOM 1435 C C . ARG A 1 179 ? -12.158 10.744 3.048 1.00 95.19 179 ARG A C 1
ATOM 1437 O O . ARG A 1 179 ? -11.060 11.112 2.630 1.00 95.19 179 ARG A O 1
ATOM 1444 N N . ALA A 1 180 ? -12.354 9.502 3.476 1.00 97.06 180 ALA A N 1
ATOM 1445 C CA . ALA A 1 180 ? -11.343 8.480 3.267 1.00 97.06 180 ALA A CA 1
ATOM 1446 C C . ALA A 1 180 ? -11.361 8.051 1.797 1.00 97.06 180 ALA A C 1
ATOM 1448 O O . ALA A 1 180 ? -12.420 7.799 1.224 1.00 97.06 180 ALA A O 1
ATOM 1449 N N . CYS A 1 181 ? -10.187 7.965 1.176 1.00 97.62 181 CYS A N 1
ATOM 1450 C CA . CYS A 1 181 ? -10.034 7.409 -0.165 1.00 97.62 181 CYS A CA 1
ATOM 1451 C C . CYS A 1 181 ? -10.628 5.988 -0.206 1.00 97.62 181 CYS A C 1
ATOM 1453 O O . CYS A 1 181 ? -10.230 5.134 0.593 1.00 97.62 181 CYS A O 1
ATOM 1455 N N . TYR A 1 182 ? -11.548 5.715 -1.143 1.00 98.25 182 TYR A N 1
ATOM 1456 C CA . TYR A 1 182 ? -12.195 4.398 -1.228 1.00 98.25 182 TYR A CA 1
ATOM 1457 C C . TYR A 1 182 ? -11.198 3.263 -1.456 1.00 98.25 182 TYR A C 1
ATOM 1459 O O . TYR A 1 182 ? -11.400 2.163 -0.954 1.00 98.25 182 TYR A O 1
ATOM 1467 N N . TYR A 1 183 ? -10.095 3.517 -2.166 1.00 98.25 183 TYR A N 1
ATOM 1468 C CA . TYR A 1 183 ? -9.018 2.537 -2.236 1.00 98.25 183 TYR A CA 1
ATOM 1469 C C . TYR A 1 183 ? -8.385 2.320 -0.866 1.00 98.25 183 TYR A C 1
ATOM 1471 O O . TYR A 1 183 ? -8.348 1.188 -0.409 1.00 98.25 183 TYR A O 1
ATOM 1479 N N . CYS A 1 184 ? -7.935 3.366 -0.170 1.00 98.12 184 CYS A N 1
ATOM 1480 C CA . CYS A 1 184 ? -7.290 3.232 1.140 1.00 98.12 184 CYS A CA 1
ATOM 1481 C C . CYS A 1 184 ? -8.154 2.507 2.182 1.00 98.12 184 CYS A C 1
ATOM 1483 O O . CYS A 1 184 ? -7.605 1.779 3.003 1.00 98.12 184 CYS A O 1
ATOM 1485 N N . ALA A 1 185 ? -9.479 2.650 2.129 1.00 97.69 185 ALA A N 1
ATOM 1486 C CA . ALA A 1 185 ? -10.421 1.957 3.010 1.00 97.69 185 ALA A CA 1
ATOM 1487 C C . ALA A 1 185 ? -10.269 0.421 3.030 1.00 97.69 185 ALA A C 1
ATOM 1489 O O . ALA A 1 185 ? -10.551 -0.211 4.052 1.00 97.69 185 ALA A O 1
ATOM 1490 N N . HIS A 1 186 ? -9.750 -0.202 1.961 1.00 96.62 186 HIS A N 1
ATOM 1491 C CA . HIS A 1 186 ? -9.472 -1.644 1.986 1.00 96.62 186 HIS A CA 1
ATOM 1492 C C . HIS A 1 186 ? -8.467 -2.022 3.089 1.00 96.62 186 HIS A C 1
ATOM 1494 O O . HIS A 1 186 ? -8.522 -3.140 3.599 1.00 96.62 186 HIS A O 1
ATOM 1500 N N . CYS A 1 187 ? -7.577 -1.104 3.490 1.00 97.75 187 CYS A N 1
ATOM 1501 C CA . CYS A 1 187 ? -6.650 -1.322 4.597 1.00 97.75 187 CYS A CA 1
ATOM 1502 C C . CYS A 1 187 ? -7.405 -1.491 5.920 1.00 97.75 187 CYS A C 1
ATOM 1504 O O . CYS A 1 187 ? -7.098 -2.424 6.653 1.00 97.75 187 CYS A O 1
ATOM 1506 N N . ALA A 1 188 ? -8.418 -0.662 6.206 1.00 98.06 188 ALA A N 1
ATOM 1507 C CA . ALA A 1 188 ? -9.263 -0.829 7.394 1.00 98.06 188 ALA A CA 1
ATOM 1508 C C . ALA A 1 188 ? -9.973 -2.190 7.363 1.00 98.06 188 ALA A C 1
ATOM 1510 O O . ALA A 1 188 ? -9.990 -2.924 8.353 1.00 98.06 188 ALA A O 1
ATOM 1511 N N . MET A 1 189 ? -10.509 -2.556 6.193 1.00 97.75 189 MET A N 1
ATOM 1512 C CA . MET A 1 189 ? -11.222 -3.816 6.003 1.00 97.75 189 MET A CA 1
ATOM 1513 C C . MET A 1 189 ? -10.319 -5.033 6.257 1.00 97.75 189 MET A C 1
ATOM 1515 O O . MET A 1 189 ? -10.676 -5.922 7.026 1.00 97.75 189 MET A O 1
ATOM 1519 N N . VAL A 1 190 ? -9.136 -5.067 5.639 1.00 97.62 190 VAL A N 1
ATOM 1520 C CA . VAL A 1 190 ? -8.222 -6.220 5.663 1.00 97.62 190 VAL A CA 1
ATOM 1521 C C . VAL A 1 190 ? -7.407 -6.285 6.953 1.00 97.62 190 VAL A C 1
ATOM 1523 O O . VAL A 1 190 ? -7.267 -7.358 7.541 1.00 97.62 190 VAL A O 1
ATOM 1526 N N . ASN A 1 191 ? -6.838 -5.165 7.394 1.00 98.19 191 ASN A N 1
ATOM 1527 C CA . ASN A 1 191 ? -5.902 -5.164 8.516 1.00 98.19 191 ASN A CA 1
ATOM 1528 C C . ASN A 1 191 ? -6.606 -5.166 9.878 1.00 98.19 191 ASN A C 1
ATOM 1530 O O . ASN A 1 191 ? -6.047 -5.705 10.835 1.00 98.19 191 ASN A O 1
ATOM 1534 N N . GLU A 1 192 ? -7.815 -4.603 9.964 1.00 98.50 192 GLU A N 1
ATOM 1535 C CA . GLU A 1 192 ? -8.526 -4.403 11.231 1.00 98.50 192 GLU A CA 1
ATOM 1536 C C . GLU A 1 192 ? -9.851 -5.168 11.260 1.00 98.50 192 GLU A C 1
ATOM 1538 O O . GLU A 1 192 ? -9.978 -6.110 12.033 1.00 98.50 192 GLU A O 1
ATOM 1543 N N . ILE A 1 193 ? -10.824 -4.842 10.403 1.00 98.50 193 ILE A N 1
ATOM 1544 C CA . ILE A 1 193 ? -12.192 -5.390 10.498 1.00 98.50 193 ILE A CA 1
ATOM 1545 C C . ILE A 1 193 ? -12.213 -6.914 10.353 1.00 98.50 193 ILE A C 1
ATOM 1547 O O . ILE A 1 193 ? -12.661 -7.609 11.266 1.00 98.50 193 ILE A O 1
ATOM 1551 N N . MET A 1 194 ? -11.721 -7.439 9.228 1.00 98.12 194 MET A N 1
ATOM 1552 C CA . MET A 1 194 ? -11.695 -8.881 8.975 1.00 98.12 194 MET A CA 1
ATOM 1553 C C . MET A 1 194 ? -10.717 -9.596 9.905 1.00 98.12 194 MET A C 1
ATOM 1555 O O . MET A 1 194 ? -10.968 -10.736 10.288 1.00 98.12 194 MET A O 1
ATOM 1559 N N . ALA A 1 195 ? -9.630 -8.934 10.306 1.00 98.06 195 ALA A N 1
ATOM 1560 C CA . ALA A 1 195 ? -8.679 -9.509 11.249 1.00 98.06 195 ALA A CA 1
ATOM 1561 C C . ALA A 1 195 ? -9.332 -9.726 12.621 1.00 98.06 195 ALA A C 1
ATOM 1563 O O . ALA A 1 195 ? -9.264 -10.823 13.168 1.00 98.06 195 ALA A O 1
ATOM 1564 N N . ILE A 1 196 ? -10.056 -8.725 13.130 1.00 98.44 196 ILE A N 1
ATOM 1565 C CA . ILE A 1 196 ? -10.818 -8.834 14.377 1.00 98.44 196 ILE A CA 1
ATOM 1566 C C . ILE A 1 196 ? -11.885 -9.926 14.258 1.00 98.44 196 ILE A C 1
ATOM 1568 O O . ILE A 1 196 ? -12.033 -10.733 15.169 1.00 98.44 196 ILE A O 1
ATOM 1572 N N . GLU A 1 197 ? -12.613 -9.981 13.141 1.00 97.50 197 GLU A N 1
ATOM 1573 C CA . GLU A 1 197 ? -13.657 -10.990 12.916 1.00 97.50 197 GLU A CA 1
ATOM 1574 C C . GLU A 1 197 ? -13.113 -12.429 12.886 1.00 97.50 197 GLU A C 1
ATOM 1576 O O . GLU A 1 197 ? -13.793 -13.337 13.356 1.00 97.50 197 GLU A O 1
ATOM 1581 N N . ASN A 1 198 ? -11.905 -12.650 12.353 1.00 97.38 198 ASN A N 1
ATOM 1582 C CA . ASN A 1 198 ? -11.333 -13.993 12.190 1.00 97.38 198 ASN A CA 1
ATOM 1583 C C . ASN A 1 198 ? -10.398 -14.414 13.336 1.00 97.38 198 ASN A C 1
ATOM 1585 O O . ASN A 1 198 ? -10.296 -15.606 13.620 1.00 97.38 198 ASN A O 1
ATOM 1589 N N . TYR A 1 199 ? -9.721 -13.463 13.983 1.00 97.06 199 TYR A N 1
ATOM 1590 C CA . TYR A 1 199 ? -8.639 -13.730 14.943 1.00 97.06 199 TYR A CA 1
ATOM 1591 C C . TYR A 1 199 ? -8.816 -13.003 16.286 1.00 97.06 199 TYR A C 1
ATOM 1593 O O . TYR A 1 199 ? -8.027 -13.198 17.206 1.00 97.06 199 TYR A O 1
ATOM 1601 N N . GLY A 1 200 ? -9.849 -12.168 16.427 1.00 97.31 200 GLY A N 1
ATOM 1602 C CA . GLY A 1 200 ? -10.173 -11.461 17.670 1.00 97.31 200 GLY A CA 1
ATOM 1603 C C . GLY A 1 200 ? -9.387 -10.170 17.912 1.00 97.31 200 GLY A C 1
ATOM 1604 O O . GLY A 1 200 ? -9.659 -9.486 18.896 1.00 97.31 200 GLY A O 1
ATOM 1605 N N . HIS A 1 201 ? -8.450 -9.804 17.033 1.00 98.00 201 HIS A N 1
ATOM 1606 C CA . HIS A 1 201 ? -7.680 -8.562 17.118 1.00 98.00 201 HIS A CA 1
ATOM 1607 C C . HIS A 1 201 ? -7.213 -8.071 15.736 1.00 98.00 201 HIS A C 1
ATOM 1609 O O . HIS A 1 201 ? -7.160 -8.865 14.793 1.00 98.00 201 HIS A O 1
ATOM 1615 N N . PRO A 1 202 ? -6.847 -6.782 15.588 1.00 98.12 202 PRO A N 1
ATOM 1616 C CA . PRO A 1 202 ? -6.186 -6.293 14.383 1.00 98.12 202 PRO A CA 1
ATOM 1617 C C . PRO A 1 202 ? -4.923 -7.090 14.054 1.00 98.12 202 PRO A C 1
ATOM 1619 O O . PRO A 1 202 ? -4.098 -7.350 14.930 1.00 98.12 202 PRO A O 1
ATOM 1622 N N . MET A 1 203 ? -4.746 -7.423 12.777 1.00 97.75 203 MET A N 1
ATOM 1623 C CA . MET A 1 203 ? -3.490 -7.964 12.251 1.00 97.75 203 MET A CA 1
ATOM 1624 C C . MET A 1 203 ? -2.438 -6.855 12.203 1.00 97.75 203 MET A C 1
ATOM 1626 O O . MET A 1 203 ? -1.283 -7.053 12.566 1.00 97.75 203 MET A O 1
ATOM 1630 N N . ARG A 1 204 ? -2.855 -5.669 11.749 1.00 97.81 204 ARG A N 1
ATOM 1631 C CA . ARG A 1 204 ?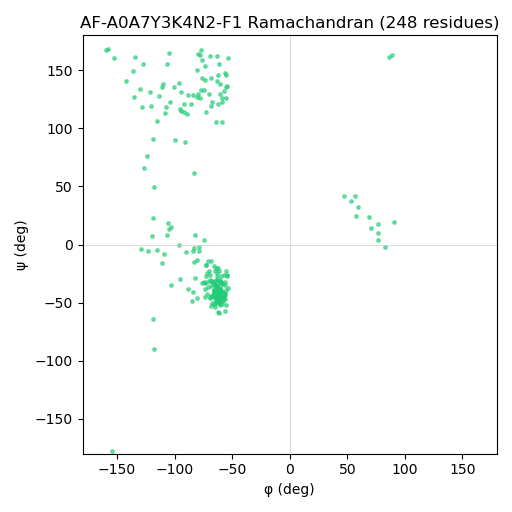 -2.068 -4.434 11.737 1.00 97.81 204 ARG A CA 1
ATOM 1632 C C . ARG A 1 204 ? -3.012 -3.289 12.074 1.00 97.81 204 ARG A C 1
ATOM 1634 O O . ARG A 1 204 ? -4.134 -3.264 11.580 1.00 97.81 204 ARG A O 1
ATOM 1641 N N . VAL A 1 205 ? -2.562 -2.322 12.858 1.00 98.31 205 VAL A N 1
ATOM 1642 C CA . VAL A 1 205 ? -3.288 -1.055 13.013 1.00 98.31 205 VAL A CA 1
ATOM 1643 C C . VAL A 1 205 ? -2.810 -0.112 11.920 1.00 98.31 205 VAL A C 1
ATOM 1645 O O . VAL A 1 205 ? -1.605 0.048 11.745 1.00 98.31 205 VAL A O 1
ATOM 1648 N N . THR A 1 206 ? -3.734 0.480 11.164 1.00 98.00 206 THR A N 1
ATOM 1649 C CA . THR A 1 206 ? -3.406 1.417 10.083 1.00 98.00 206 THR A CA 1
ATOM 1650 C C . THR A 1 206 ? -3.761 2.843 10.483 1.00 98.00 206 THR A C 1
ATOM 1652 O O . THR A 1 206 ? -4.929 3.157 10.678 1.00 98.00 206 THR A O 1
ATOM 1655 N N . GLU A 1 207 ? -2.774 3.725 10.547 1.00 97.56 207 GLU A N 1
ATOM 1656 C CA . GLU A 1 207 ? -2.984 5.164 10.669 1.00 97.56 207 GLU A CA 1
ATOM 1657 C C . GLU A 1 207 ? -3.089 5.791 9.281 1.00 97.56 207 GLU A C 1
ATOM 1659 O O . GLU A 1 207 ? -2.127 5.813 8.503 1.00 97.56 207 GLU A O 1
ATOM 1664 N N . TYR A 1 208 ? -4.292 6.276 8.974 1.00 96.56 208 TYR A N 1
ATOM 1665 C CA . TYR A 1 208 ? -4.601 6.993 7.745 1.00 96.56 208 TYR A CA 1
ATOM 1666 C C . TYR A 1 208 ? -4.419 8.504 7.964 1.00 96.56 208 TYR A C 1
ATOM 1668 O O . TYR A 1 208 ? -5.181 9.090 8.743 1.00 96.56 208 TYR A O 1
ATOM 1676 N N . PRO A 1 209 ? -3.442 9.146 7.296 1.00 96.06 209 PRO A N 1
ATOM 1677 C CA . PRO A 1 209 ? -3.200 10.571 7.452 1.00 96.06 209 PRO A CA 1
ATOM 1678 C C . PRO A 1 209 ? -4.253 11.393 6.705 1.00 96.06 209 PRO A C 1
ATOM 1680 O O . PRO A 1 209 ? -4.668 11.040 5.594 1.00 96.06 209 PRO A O 1
ATOM 1683 N N . ASP A 1 210 ? -4.648 12.525 7.289 1.00 94.06 210 ASP A N 1
ATOM 1684 C CA . ASP A 1 210 ? -5.589 13.445 6.644 1.00 94.06 210 ASP A CA 1
ATOM 1685 C C . ASP A 1 210 ? -4.924 14.126 5.435 1.00 94.06 210 ASP A C 1
ATOM 1687 O O . ASP A 1 210 ? -5.477 14.111 4.335 1.00 94.06 210 ASP A O 1
ATOM 1691 N N . ASN A 1 211 ? -3.693 14.621 5.599 1.00 95.56 211 ASN A N 1
ATOM 1692 C CA . ASN A 1 211 ? -2.884 15.171 4.513 1.00 95.56 211 ASN A CA 1
ATOM 1693 C C . ASN A 1 211 ? -2.260 14.037 3.669 1.00 95.56 211 ASN A C 1
ATOM 1695 O O . ASN A 1 211 ? -1.557 13.188 4.219 1.00 95.56 211 ASN A O 1
ATOM 1699 N N . PRO A 1 212 ? -2.452 14.015 2.337 1.00 94.62 212 PRO A N 1
ATOM 1700 C CA . PRO A 1 212 ? -1.891 12.975 1.467 1.00 94.62 212 PRO A CA 1
ATOM 1701 C C . PRO A 1 212 ? -0.354 12.985 1.392 1.00 94.62 212 PRO A C 1
ATOM 1703 O O . PRO A 1 212 ? 0.246 11.996 0.966 1.00 94.62 212 PRO A O 1
ATOM 1706 N N . ASN A 1 213 ? 0.296 14.086 1.775 1.00 96.19 213 ASN A N 1
ATOM 1707 C CA . ASN A 1 213 ? 1.757 14.193 1.799 1.00 96.19 213 ASN A CA 1
ATOM 1708 C C . ASN A 1 213 ? 2.382 13.621 3.078 1.00 96.19 213 ASN A C 1
ATOM 1710 O O . ASN A 1 213 ? 3.584 13.354 3.092 1.00 96.19 213 ASN A O 1
ATOM 1714 N N . ASP A 1 214 ? 1.580 13.394 4.119 1.00 97.44 214 ASP A N 1
ATOM 1715 C CA . ASP A 1 214 ? 2.049 12.783 5.357 1.00 97.44 214 ASP A CA 1
ATOM 1716 C C . ASP A 1 214 ? 2.124 11.252 5.203 1.00 97.44 214 ASP A C 1
ATOM 1718 O O . ASP A 1 214 ? 1.373 10.648 4.425 1.00 97.44 214 ASP A O 1
ATOM 1722 N N . PRO A 1 215 ? 3.040 10.582 5.921 1.00 96.94 215 PRO A N 1
ATOM 1723 C CA . PRO A 1 215 ? 3.196 9.141 5.807 1.00 96.94 215 PRO A CA 1
ATOM 1724 C C . PRO A 1 215 ? 1.987 8.390 6.371 1.00 96.94 215 PRO A C 1
ATOM 1726 O O . PRO A 1 215 ? 1.445 8.736 7.420 1.00 96.94 215 PRO A O 1
ATOM 1729 N N . CYS A 1 216 ? 1.621 7.284 5.719 1.00 97.44 216 CYS A N 1
ATOM 1730 C CA . CYS A 1 216 ? 0.788 6.277 6.378 1.00 97.44 216 CYS A CA 1
ATOM 1731 C C . CYS A 1 216 ? 1.654 5.522 7.390 1.00 97.44 216 CYS A C 1
ATOM 1733 O O . CYS A 1 216 ? 2.810 5.213 7.095 1.00 97.44 216 CYS A O 1
ATOM 1735 N N . VAL A 1 217 ? 1.106 5.182 8.554 1.00 98.31 217 VAL A N 1
ATOM 1736 C CA . VAL A 1 217 ? 1.843 4.427 9.577 1.00 98.31 217 VAL A CA 1
ATOM 1737 C C . VAL A 1 217 ? 1.105 3.142 9.889 1.00 98.31 217 VAL A C 1
ATOM 1739 O O . VAL A 1 217 ? -0.101 3.158 10.111 1.00 98.31 217 VAL A O 1
ATOM 1742 N N . TRP A 1 218 ? 1.816 2.018 9.891 1.00 98.56 218 TRP A N 1
ATOM 1743 C CA . TRP A 1 218 ? 1.272 0.741 10.344 1.00 98.56 218 TRP A CA 1
ATOM 1744 C C . TRP A 1 218 ? 1.926 0.327 11.657 1.00 98.56 218 TRP A C 1
ATOM 1746 O O . TRP A 1 218 ? 3.144 0.427 11.801 1.00 98.56 218 TRP A O 1
ATOM 1756 N N . TYR A 1 219 ? 1.126 -0.194 12.585 1.00 98.69 219 TYR A N 1
ATOM 1757 C CA . TYR A 1 219 ? 1.627 -0.836 13.796 1.00 98.69 219 TYR A CA 1
ATOM 1758 C C . TYR A 1 219 ? 1.367 -2.336 13.774 1.00 98.69 219 TYR A C 1
ATOM 1760 O O . TYR A 1 219 ? 0.259 -2.785 13.471 1.00 98.69 219 TYR A O 1
ATOM 1768 N N . ILE A 1 220 ? 2.386 -3.099 14.158 1.00 98.62 220 ILE A N 1
ATOM 1769 C CA . ILE A 1 220 ? 2.295 -4.533 14.439 1.00 98.62 220 ILE A CA 1
ATOM 1770 C C . ILE A 1 220 ? 2.592 -4.715 15.924 1.00 98.62 220 ILE A C 1
ATOM 1772 O O . ILE A 1 220 ? 3.734 -4.556 16.349 1.00 98.62 220 ILE A O 1
ATOM 1776 N N . TYR A 1 221 ? 1.568 -5.006 16.721 1.00 98.44 221 TYR A N 1
ATOM 1777 C CA . TYR A 1 221 ? 1.721 -5.199 18.162 1.00 98.44 221 TYR A CA 1
ATOM 1778 C C . TYR A 1 221 ? 2.313 -6.570 18.475 1.00 98.44 221 TYR A C 1
ATOM 1780 O O . TYR A 1 221 ? 1.835 -7.580 17.968 1.00 98.44 221 TYR A O 1
ATOM 1788 N N . LYS A 1 222 ? 3.316 -6.604 19.356 1.00 98.44 222 LYS A N 1
ATOM 1789 C CA . LYS A 1 222 ? 3.992 -7.838 19.789 1.00 98.44 222 LYS A CA 1
ATOM 1790 C C . LYS A 1 222 ? 3.106 -8.728 20.653 1.00 98.44 222 LYS A C 1
ATOM 1792 O O . LYS A 1 222 ? 3.236 -9.945 20.622 1.00 98.44 222 LYS A O 1
ATOM 1797 N N . ASP A 1 223 ? 2.198 -8.108 21.402 1.00 97.06 223 ASP A N 1
ATOM 1798 C CA . ASP A 1 223 ? 1.140 -8.777 22.152 1.00 97.06 223 ASP A CA 1
ATOM 1799 C C . ASP A 1 223 ? -0.207 -8.127 21.790 1.00 97.06 223 ASP A C 1
ATOM 1801 O O . ASP A 1 223 ? -0.406 -6.941 22.079 1.00 97.06 223 ASP A O 1
ATOM 1805 N N . PRO A 1 224 ? -1.162 -8.872 21.203 1.00 96.00 224 PRO A N 1
ATOM 1806 C CA . PRO A 1 224 ? -2.495 -8.366 20.887 1.00 96.00 224 PRO A CA 1
ATOM 1807 C C . PRO A 1 224 ? -3.244 -7.749 22.073 1.00 96.00 224 PRO A C 1
ATOM 1809 O O . PRO A 1 224 ? -4.067 -6.852 21.889 1.00 96.00 22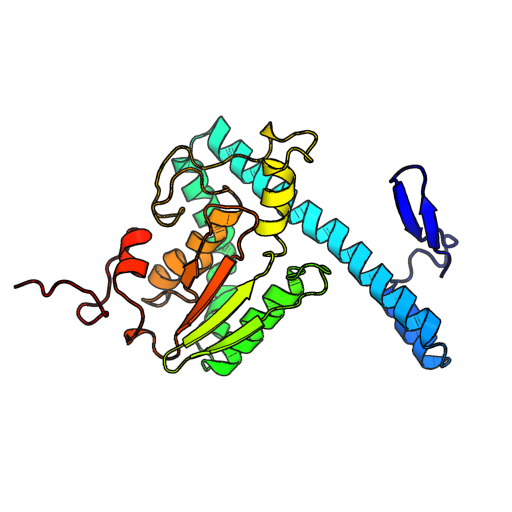4 PRO A O 1
ATOM 1812 N N . LYS A 1 225 ? -2.944 -8.172 23.310 1.00 96.44 225 LYS A N 1
ATOM 1813 C CA . LYS A 1 225 ? -3.546 -7.610 24.532 1.00 96.44 225 LYS A CA 1
ATOM 1814 C C . LYS A 1 225 ? -3.110 -6.172 24.804 1.00 96.44 225 LYS A C 1
ATOM 1816 O O . LYS A 1 225 ? -3.709 -5.510 25.646 1.00 96.44 225 LYS A O 1
ATOM 1821 N N . LYS A 1 226 ? -2.058 -5.693 24.136 1.00 97.31 226 LYS A N 1
ATOM 1822 C CA . LYS A 1 226 ? -1.566 -4.314 24.236 1.00 97.31 226 LYS A CA 1
ATOM 1823 C C . LYS A 1 226 ? -2.214 -3.376 23.225 1.00 97.31 226 LYS A C 1
ATOM 1825 O O . LYS A 1 226 ? -1.993 -2.177 23.332 1.00 97.31 226 LYS A O 1
ATOM 1830 N N . ILE A 1 227 ? -3.026 -3.886 22.295 1.00 98.19 227 ILE A N 1
ATOM 1831 C CA . ILE A 1 227 ? -3.741 -3.064 21.315 1.00 98.19 227 ILE A CA 1
ATOM 1832 C C . ILE A 1 227 ? -4.817 -2.238 22.042 1.00 98.19 227 ILE A C 1
ATOM 1834 O O . ILE A 1 227 ? -5.726 -2.833 22.630 1.00 98.19 227 ILE A O 1
ATOM 1838 N N . PRO A 1 228 ? -4.748 -0.894 21.999 1.00 98.06 228 PRO A N 1
ATOM 1839 C CA . PRO A 1 228 ? -5.747 -0.022 22.607 1.00 98.06 228 PRO A CA 1
ATOM 1840 C C . PRO A 1 228 ? -7.179 -0.266 22.115 1.00 98.06 228 PRO A C 1
ATOM 1842 O O . PRO A 1 228 ? -7.413 -0.583 20.947 1.00 98.06 228 PRO A O 1
ATOM 1845 N N . ALA A 1 229 ? -8.149 -0.052 23.005 1.00 98.06 229 ALA A N 1
ATOM 1846 C CA . ALA A 1 229 ? -9.573 -0.233 22.732 1.00 98.06 229 ALA A CA 1
ATOM 1847 C C . ALA A 1 229 ? -10.086 0.637 21.570 1.00 98.06 229 ALA A C 1
ATOM 1849 O O . ALA A 1 229 ? -10.951 0.207 20.805 1.00 98.06 229 ALA A O 1
ATOM 1850 N N . GLU A 1 230 ? -9.519 1.835 21.393 1.00 97.31 230 GLU A N 1
ATOM 1851 C CA . GLU A 1 230 ? -9.889 2.768 20.322 1.00 97.31 230 GLU A CA 1
ATOM 1852 C C . GLU A 1 230 ? -9.768 2.148 18.919 1.00 97.31 230 GLU A C 1
ATOM 1854 O O . GLU A 1 230 ? -10.616 2.405 18.064 1.00 97.31 230 GLU A O 1
ATOM 1859 N N . TYR A 1 231 ? -8.786 1.264 18.694 1.00 98.06 231 TYR A N 1
ATOM 1860 C CA . TYR A 1 231 ? -8.577 0.615 17.396 1.00 98.06 231 TYR A CA 1
ATOM 1861 C C . TYR A 1 231 ? -9.631 -0.442 17.071 1.00 98.06 231 TYR A C 1
ATOM 1863 O O . TYR A 1 231 ? -9.817 -0.778 15.907 1.00 98.06 231 TYR A O 1
ATOM 1871 N N . TYR A 1 232 ? -10.368 -0.929 18.068 1.00 98.38 232 TYR A N 1
ATOM 1872 C CA . TYR A 1 232 ? -11.549 -1.761 17.847 1.00 98.38 232 TYR A CA 1
ATOM 1873 C C . TYR A 1 232 ? -12.773 -0.875 17.609 1.00 98.38 232 TYR A C 1
ATOM 1875 O O . TYR A 1 232 ? -13.504 -1.060 16.634 1.00 98.38 232 TYR A O 1
ATOM 1883 N N . HIS A 1 233 ? -12.973 0.127 18.468 1.00 97.62 233 HIS A N 1
ATOM 1884 C CA . HIS A 1 233 ? -14.157 0.983 18.426 1.00 97.62 233 HIS A CA 1
ATOM 1885 C C . HIS A 1 233 ? -14.249 1.803 17.134 1.00 97.62 233 HIS A C 1
ATOM 1887 O O . HIS A 1 233 ? -15.330 1.885 16.550 1.00 97.62 233 HIS A O 1
ATOM 1893 N N . ARG A 1 234 ? -13.127 2.339 16.626 1.00 96.56 234 ARG A N 1
ATOM 1894 C CA . ARG A 1 234 ? -13.101 3.155 15.395 1.00 96.56 234 ARG A CA 1
ATOM 1895 C C . ARG A 1 234 ? -13.564 2.404 14.147 1.00 96.56 234 ARG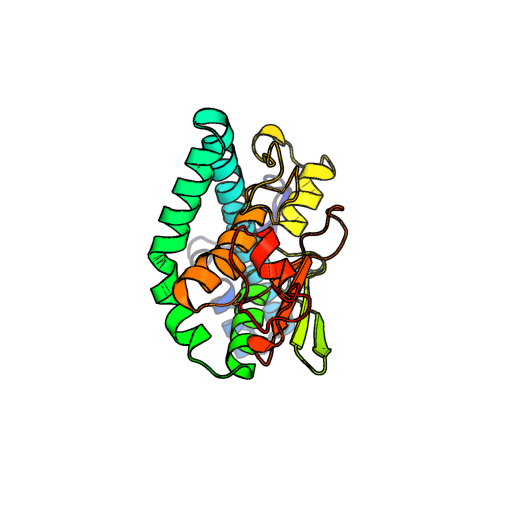 A C 1
ATOM 1897 O O . ARG A 1 234 ? -13.999 3.023 13.182 1.00 96.56 234 ARG A O 1
ATOM 1904 N N . VAL A 1 235 ? -13.483 1.073 14.174 1.00 97.75 235 VAL A N 1
ATOM 1905 C CA . VAL A 1 235 ? -13.955 0.190 13.100 1.00 97.75 235 VAL A CA 1
ATOM 1906 C C . VAL A 1 235 ? -15.253 -0.542 13.459 1.00 97.75 235 VAL A C 1
ATOM 1908 O O . VAL A 1 235 ? -15.611 -1.546 12.842 1.00 97.75 235 VAL A O 1
ATOM 1911 N N . GLY A 1 236 ? -15.981 -0.048 14.467 1.00 96.75 236 GLY A N 1
ATOM 1912 C CA . GLY A 1 236 ? -17.274 -0.587 14.891 1.00 96.75 236 GLY A CA 1
ATOM 1913 C C . GLY A 1 236 ? -17.191 -1.970 15.544 1.00 96.75 236 GLY A C 1
ATOM 1914 O O . GLY A 1 236 ? -18.162 -2.726 15.506 1.00 96.75 236 GLY A O 1
ATOM 1915 N N . LYS A 1 237 ? -16.036 -2.339 16.109 1.00 97.69 237 LYS A N 1
ATOM 1916 C CA . LYS A 1 237 ? -15.823 -3.609 16.814 1.00 97.69 237 LYS A CA 1
ATOM 1917 C C . LYS A 1 237 ? -15.735 -3.399 18.318 1.00 97.69 237 LYS A C 1
ATOM 1919 O O . LYS A 1 237 ? -15.371 -2.332 18.797 1.00 97.69 237 LYS A O 1
ATOM 1924 N N . LYS A 1 238 ? -16.056 -4.450 19.072 1.00 96.56 238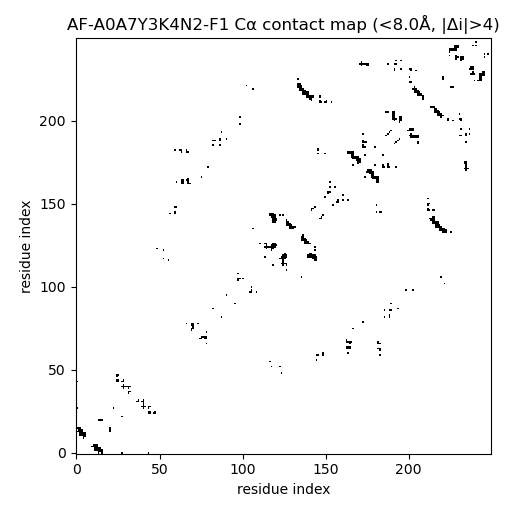 LYS A N 1
ATOM 1925 C CA . LYS A 1 238 ? -15.922 -4.465 20.530 1.00 96.56 238 LYS A CA 1
ATOM 1926 C C . LYS A 1 238 ? -14.485 -4.820 20.911 1.00 96.56 238 LYS A C 1
ATOM 1928 O O . LYS A 1 238 ? -13.974 -5.837 20.447 1.00 96.56 238 LYS A O 1
ATOM 1933 N N . ALA A 1 239 ? -13.864 -4.013 21.766 1.00 96.31 239 ALA A N 1
ATOM 1934 C CA . ALA A 1 239 ? -12.556 -4.329 22.326 1.00 96.31 239 ALA A CA 1
ATOM 1935 C C . ALA A 1 239 ? -12.635 -5.452 23.386 1.00 96.31 239 ALA A C 1
ATOM 1937 O O . ALA A 1 239 ? -13.670 -5.612 24.048 1.00 96.31 239 ALA A O 1
ATOM 1938 N N . PRO A 1 240 ? -11.548 -6.220 23.599 1.00 94.88 240 PRO A N 1
ATOM 1939 C CA . PRO A 1 240 ? -11.419 -7.097 24.759 1.00 94.88 240 PRO A CA 1
ATOM 1940 C C . PRO A 1 240 ? -11.596 -6.323 26.083 1.00 94.88 240 PRO A C 1
ATOM 1942 O O . PRO A 1 240 ? -11.143 -5.182 26.176 1.00 94.88 240 PRO A O 1
ATOM 1945 N N . PRO A 1 241 ? -12.185 -6.921 27.141 1.00 92.06 241 PRO A N 1
ATOM 1946 C CA . PRO A 1 241 ? -12.465 -6.217 28.402 1.00 92.06 241 PRO A CA 1
ATOM 1947 C C . PRO A 1 241 ? -11.245 -5.577 29.079 1.00 92.06 241 PRO A C 1
ATOM 1949 O O . PRO A 1 241 ? -11.378 -4.620 29.832 1.00 92.06 241 PRO A O 1
ATOM 1952 N N . ASN A 1 242 ? -10.057 -6.123 28.832 1.00 91.50 242 ASN A N 1
ATOM 1953 C CA . ASN A 1 242 ? -8.788 -5.685 29.403 1.00 91.50 242 ASN A CA 1
ATOM 1954 C C . ASN A 1 242 ? -7.911 -4.899 28.412 1.00 91.50 242 ASN A C 1
ATOM 1956 O O . ASN A 1 242 ? -6.721 -4.725 28.680 1.00 91.50 242 ASN A O 1
ATOM 1960 N N . ALA A 1 243 ? -8.459 -4.464 27.274 1.00 93.94 243 ALA A N 1
ATOM 1961 C CA . ALA A 1 243 ? -7.725 -3.644 26.318 1.00 93.94 243 ALA A CA 1
ATOM 1962 C C . ALA A 1 243 ? -7.325 -2.292 26.952 1.00 93.94 243 ALA A C 1
ATOM 1964 O O . ALA A 1 243 ? -8.121 -1.698 27.688 1.00 93.94 243 ALA A O 1
ATOM 1965 N N . PRO A 1 244 ? -6.114 -1.769 26.686 1.00 95.00 244 PRO A N 1
ATOM 1966 C CA . PRO A 1 244 ? -5.712 -0.449 27.162 1.00 95.00 244 PRO A CA 1
ATOM 1967 C C . PRO A 1 244 ? -6.698 0.639 26.723 1.00 95.00 244 PRO A C 1
ATOM 1969 O O . PRO A 1 244 ? -7.132 0.661 25.573 1.00 95.00 244 PRO A O 1
ATOM 1972 N N . GLY A 1 245 ? -7.055 1.542 27.637 1.00 89.19 245 GLY A N 1
ATOM 1973 C CA . GLY A 1 245 ? -8.022 2.610 27.361 1.00 89.19 245 GLY A CA 1
ATOM 1974 C C . GLY A 1 245 ? -9.491 2.166 27.339 1.00 89.19 245 GLY A C 1
ATOM 1975 O O . GLY A 1 245 ? -10.353 2.994 27.070 1.00 89.19 245 GLY A O 1
ATOM 1976 N N . GLN A 1 246 ? -9.800 0.898 27.641 1.00 86.00 246 GLN A N 1
ATOM 1977 C CA . GLN A 1 246 ? -11.178 0.458 27.855 1.00 86.00 246 GLN A CA 1
ATOM 1978 C C . GLN A 1 246 ? -11.726 1.097 29.137 1.00 86.00 246 GLN A C 1
ATOM 1980 O O . GLN A 1 246 ? -11.159 0.915 30.220 1.00 86.00 246 GLN A O 1
ATOM 1985 N N . GLU A 1 247 ? -12.838 1.827 29.037 1.00 76.12 247 GLU A N 1
ATOM 1986 C CA . GLU A 1 247 ? -13.568 2.266 30.225 1.00 76.12 247 GLU A CA 1
ATOM 1987 C C . GLU A 1 247 ? -13.993 1.028 31.018 1.00 76.12 247 GLU A C 1
ATOM 1989 O O . GLU A 1 247 ? -14.595 0.095 30.477 1.00 76.12 247 GLU A O 1
ATOM 1994 N N . LYS A 1 248 ? -13.639 0.989 32.307 1.00 60.69 248 LYS A N 1
ATOM 1995 C CA . LYS A 1 248 ? -14.100 -0.076 33.194 1.00 60.69 248 LYS A CA 1
ATOM 1996 C C . LYS A 1 248 ? -15.614 0.064 33.294 1.00 60.69 248 LYS A C 1
ATOM 1998 O O . LYS A 1 248 ? -16.094 0.977 33.955 1.00 60.69 248 LYS A O 1
ATOM 2003 N N . THR A 1 249 ? -16.348 -0.826 32.634 1.00 55.84 249 THR A N 1
ATOM 2004 C CA . THR A 1 249 ? -17.775 -1.010 32.894 1.00 55.84 249 THR A CA 1
ATOM 2005 C C . THR A 1 249 ? -17.912 -1.383 34.366 1.00 55.84 249 THR A C 1
ATOM 2007 O O . THR A 1 249 ? -17.505 -2.480 34.756 1.00 55.84 249 THR A O 1
ATOM 2010 N N . SER A 1 250 ? -18.368 -0.423 35.168 1.00 44.00 250 SER A N 1
ATOM 2011 C CA . SER A 1 250 ? -18.807 -0.597 36.555 1.00 44.00 250 SER A CA 1
ATOM 2012 C C . SER A 1 250 ? -19.975 -1.562 36.642 1.00 44.00 250 SER A C 1
ATOM 2014 O O . SER A 1 250 ? -20.866 -1.433 35.770 1.00 44.00 250 SER A O 1
#

Solvent-accessible surface area (backbone atoms only — not comparable to full-atom values): 13442 Å² total; per-residue (Å²): 132,49,69,44,78,30,86,88,75,75,40,78,37,80,67,46,57,78,90,52,55,79,52,55,46,64,59,52,18,50,54,26,46,77,70,66,38,56,71,60,17,53,53,31,45,53,49,40,51,51,58,48,47,56,56,51,53,49,52,50,52,50,51,19,30,52,43,25,50,38,29,74,75,64,32,63,70,50,30,51,53,49,50,50,52,64,56,52,74,49,38,59,86,67,37,52,68,44,74,72,44,57,66,66,58,38,48,53,55,50,52,51,54,42,33,75,37,24,12,19,84,83,49,77,21,49,66,52,76,45,84,52,99,59,29,37,41,37,44,21,52,38,24,42,51,55,30,52,51,39,39,36,44,78,67,68,72,41,96,63,48,86,46,60,39,53,38,93,46,59,37,43,50,34,62,52,34,54,60,33,45,49,49,49,26,50,50,39,38,58,26,30,50,51,22,28,75,75,71,73,41,59,68,31,49,77,47,77,52,88,54,49,87,48,49,32,36,38,37,40,59,73,45,72,69,67,49,45,20,63,73,26,47,35,40,72,40,84,51,62,90,77,17,43,87,47,77,78,83,125

Radius of gyration: 20.72 Å; Cα contacts (8 Å, |Δi|>4): 369; chains: 1; bounding box: 55×37×68 Å

Nearest PDB structures (foldseek):
  2bjn-assembly1_A  TM=4.554E-01  e=4.009E-01  Homo sapiens